Protein AF-0000000069648693 (afdb_homodimer)

Organism: Araneus ventricosus (NCBI:txid182803)

Nearest PDB structures (foldseek):
  1wlm-assembly1_A  TM=6.793E-01  e=7.796E-02  Mus musculus
  8a57-assembly1_T  TM=2.630E-01  e=9.827E+00  Listeria monocytogenes EGD-e

Solvent-accessible surface area (backbone atoms only — not comparable to full-atom values): 16573 Å² total; per-residue (Å²): 138,77,77,72,71,72,79,76,76,79,78,77,73,71,74,72,68,73,66,68,77,70,77,65,78,62,76,62,76,61,79,61,51,64,66,59,46,48,53,49,41,23,43,50,89,32,71,77,34,54,49,27,31,36,66,70,36,46,50,54,48,30,40,68,28,63,50,53,28,70,90,72,69,28,45,72,66,55,52,51,48,28,43,43,71,64,33,62,87,49,77,41,35,44,72,70,46,45,52,48,26,50,42,50,44,20,58,75,65,75,44,57,48,65,59,55,50,50,35,48,47,65,42,53,65,79,76,66,73,42,64,63,50,53,48,41,58,56,53,62,70,97,136,79,77,73,74,71,79,76,75,77,77,72,73,73,74,72,68,74,65,69,77,70,76,66,78,63,77,63,76,62,79,63,52,63,68,59,47,49,54,49,40,24,43,50,88,33,71,78,36,53,48,26,31,36,65,69,36,46,50,55,49,31,40,66,27,64,49,55,28,71,90,71,68,29,46,73,67,55,52,51,49,29,44,42,70,64,34,62,88,49,77,42,35,43,72,70,47,47,52,50,28,50,42,49,44,21,57,74,65,75,45,58,48,64,59,56,50,50,36,49,48,67,42,53,65,78,75,68,67,40,69,63,46,54,49,42,57,58,48,64,73,97

Structure (mmCIF, N/CA/C/O backbone):
data_AF-0000000069648693-model_v1
#
loop_
_entity.id
_entity.type
_entity.pdbx_description
1 polymer 'TPPP family protein CG45057'
#
loop_
_atom_site.group_PDB
_atom_site.id
_atom_site.type_symbol
_atom_site.label_atom_id
_atom_site.label_alt_id
_atom_site.label_comp_id
_atom_site.label_asym_id
_atom_site.label_entity_id
_atom_site.label_seq_id
_atom_site.pdbx_PDB_ins_code
_atom_site.Cartn_x
_atom_site.Cartn_y
_atom_site.Cartn_z
_atom_site.occupancy
_atom_site.B_iso_or_equiv
_atom_site.auth_seq_id
_atom_site.auth_comp_id
_atom_site.auth_asym_id
_atom_site.auth_atom_id
_atom_site.pdbx_PDB_model_num
ATOM 1 N N . MET A 1 1 ? -63.781 -8.727 -37.562 1 27.12 1 MET A N 1
ATOM 2 C CA . MET A 1 1 ? -62.75 -7.691 -37.781 1 27.12 1 MET A CA 1
ATOM 3 C C . MET A 1 1 ? -62.031 -7.387 -36.469 1 27.12 1 MET A C 1
ATOM 5 O O . MET A 1 1 ? -62.562 -6.668 -35.625 1 27.12 1 MET A O 1
ATOM 9 N N . ASP A 1 2 ? -61.469 -8.461 -35.969 1 31.02 2 ASP A N 1
ATOM 10 C CA . ASP A 1 2 ? -60.875 -8.914 -34.719 1 31.02 2 ASP A CA 1
ATOM 11 C C . ASP A 1 2 ? -59.594 -8.109 -34.406 1 31.02 2 ASP A C 1
ATOM 13 O O . ASP A 1 2 ? -58.688 -8.031 -35.219 1 31.02 2 ASP A O 1
ATOM 17 N N . SER A 1 3 ? -59.906 -6.887 -33.844 1 31.67 3 SER A N 1
ATOM 18 C CA . SER A 1 3 ? -58.969 -5.863 -33.344 1 31.67 3 SER A CA 1
ATOM 19 C C . SER A 1 3 ? -57.844 -6.48 -32.531 1 31.67 3 SER A C 1
ATOM 21 O O . SER A 1 3 ? -58.062 -7.105 -31.516 1 31.67 3 SER A O 1
ATOM 23 N N . LYS A 1 4 ? -56.906 -7 -33.312 1 30.89 4 LYS A N 1
ATOM 24 C CA . LYS A 1 4 ? -55.594 -7.547 -32.906 1 30.89 4 LYS A CA 1
ATOM 25 C C . LYS A 1 4 ? -54.938 -6.645 -31.891 1 30.89 4 LYS A C 1
ATOM 27 O O . LYS A 1 4 ? -54.625 -5.48 -32.156 1 30.89 4 LYS A O 1
ATOM 32 N N . ARG A 1 5 ? -55.469 -6.824 -30.625 1 36.5 5 ARG A N 1
ATOM 33 C CA . ARG A 1 5 ? -54.844 -6.117 -29.516 1 36.5 5 ARG A CA 1
ATOM 34 C C . ARG A 1 5 ? -53.312 -6.215 -29.609 1 36.5 5 ARG A C 1
ATOM 36 O O . ARG A 1 5 ? -52.781 -7.301 -29.812 1 36.5 5 ARG A O 1
ATOM 43 N N . PRO A 1 6 ? -52.688 -5.094 -30.047 1 36.41 6 PRO A N 1
ATOM 44 C CA . PRO A 1 6 ? -51.25 -5.043 -30.219 1 36.41 6 PRO A CA 1
ATOM 45 C C . PRO A 1 6 ? -50.469 -5.641 -29.031 1 36.41 6 PRO A C 1
ATOM 47 O O . PRO A 1 6 ? -51 -5.66 -27.906 1 36.41 6 PRO A O 1
ATOM 50 N N . PRO A 1 7 ? -49.75 -6.699 -29.266 1 36.69 7 PRO A N 1
ATOM 51 C CA . PRO A 1 7 ? -48.906 -7.363 -28.266 1 36.69 7 PRO A CA 1
ATOM 52 C C . PRO A 1 7 ? -48.156 -6.375 -27.375 1 36.69 7 PRO A C 1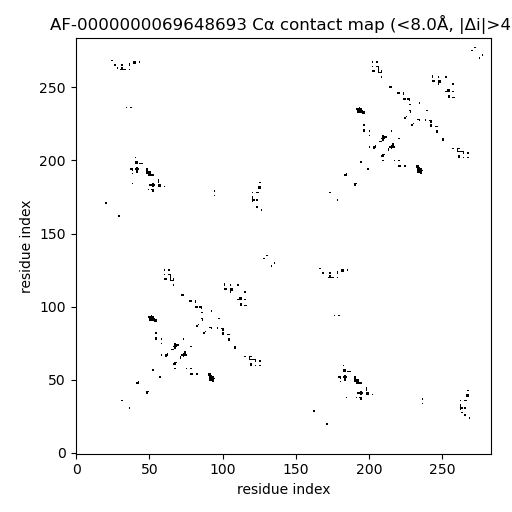
ATOM 54 O O . PRO A 1 7 ? -47.812 -5.273 -27.812 1 36.69 7 PRO A O 1
ATOM 57 N N . GLY A 1 8 ? -48.719 -6.176 -26.156 1 30.03 8 GLY A N 1
ATOM 58 C CA . GLY A 1 8 ? -48.188 -5.383 -25.062 1 30.03 8 GLY A CA 1
ATOM 59 C C . GLY A 1 8 ? -46.656 -5.488 -24.938 1 30.03 8 GLY A C 1
ATOM 60 O O . GLY A 1 8 ? -46.062 -6.449 -25.406 1 30.03 8 GLY A O 1
ATOM 61 N N . ASN A 1 9 ? -45.969 -4.289 -25.078 1 32.53 9 ASN A N 1
ATOM 62 C CA . ASN A 1 9 ? -44.562 -3.92 -24.953 1 32.53 9 ASN A CA 1
ATOM 63 C C . ASN A 1 9 ? -43.906 -4.641 -23.781 1 32.53 9 ASN A C 1
ATOM 65 O O . ASN A 1 9 ? -44.406 -4.609 -22.656 1 32.53 9 ASN A O 1
ATOM 69 N N . PRO A 1 10 ? -43.156 -5.676 -24.078 1 29.2 10 PRO A N 1
ATOM 70 C CA . PRO A 1 10 ? -42.344 -6.371 -23.062 1 29.2 10 PRO A CA 1
ATOM 71 C C . PRO A 1 10 ? -41.656 -5.41 -22.094 1 29.2 10 PRO A C 1
ATOM 73 O O . PRO A 1 10 ? -41.312 -4.289 -22.469 1 29.2 10 PRO A O 1
ATOM 76 N N . ASP A 1 11 ? -42.125 -5.363 -20.875 1 27.52 11 ASP A N 1
ATOM 77 C CA . ASP A 1 11 ? -41.656 -4.695 -19.672 1 27.52 11 ASP A CA 1
ATOM 78 C C . ASP A 1 11 ? -40.125 -4.773 -19.562 1 27.52 11 ASP A C 1
ATOM 80 O O . ASP A 1 11 ? -39.531 -5.848 -19.719 1 27.52 11 ASP A O 1
ATOM 84 N N . LYS A 1 12 ? -39.469 -3.707 -20.016 1 26.36 12 LYS A N 1
ATOM 85 C CA . LYS A 1 12 ? -38.062 -3.309 -19.797 1 26.36 12 LYS A CA 1
ATOM 86 C C . LYS A 1 12 ? -37.594 -3.664 -18.391 1 26.36 12 LYS A C 1
ATOM 88 O O . LYS A 1 12 ? -37.938 -2.973 -17.438 1 26.36 12 LYS A O 1
ATOM 93 N N . GLU A 1 13 ? -37.781 -4.824 -17.969 1 27.62 13 GLU A N 1
ATOM 94 C CA . GLU A 1 13 ? -37.188 -5.145 -16.672 1 27.62 13 GLU A CA 1
ATOM 95 C C . GLU A 1 13 ? -35.75 -4.637 -16.562 1 27.62 13 GLU A C 1
ATOM 97 O O . GLU A 1 13 ? -34.875 -5.055 -17.328 1 27.62 13 GLU A O 1
ATOM 102 N N . ASN A 1 14 ? -35.688 -3.322 -16.453 1 27.95 14 ASN A N 1
ATOM 103 C CA . ASN A 1 14 ? -34.5 -2.537 -16.125 1 27.95 14 ASN A CA 1
ATOM 104 C C . ASN A 1 14 ? -33.625 -3.264 -15.125 1 27.95 14 ASN A C 1
ATOM 106 O O . ASN A 1 14 ? -34 -3.502 -13.984 1 27.95 14 ASN A O 1
ATOM 110 N N . ALA A 1 15 ? -32.938 -4.258 -15.547 1 25.88 15 ALA A N 1
ATOM 111 C CA . ALA A 1 15 ? -31.859 -4.98 -14.867 1 25.88 15 ALA A CA 1
ATOM 112 C C . ALA A 1 15 ? -31.016 -4.039 -14.016 1 25.88 15 ALA A C 1
ATOM 114 O O . ALA A 1 15 ? -30.406 -3.098 -14.531 1 25.88 15 ALA A O 1
ATOM 115 N N . SER A 1 16 ? -31.578 -3.693 -12.859 1 27.06 16 SER A N 1
ATOM 116 C CA . SER A 1 16 ? -30.938 -2.957 -11.773 1 27.06 16 SER A CA 1
ATOM 117 C C . SER A 1 16 ? -29.469 -3.35 -11.625 1 27.06 16 SER A C 1
ATOM 119 O O . SER A 1 16 ? -29.156 -4.5 -11.32 1 27.06 16 SER A O 1
ATOM 121 N N . VAL A 1 17 ? -28.719 -2.939 -12.539 1 27.64 17 VAL A N 1
ATOM 122 C CA . VAL A 1 17 ? -27.266 -2.984 -12.43 1 27.64 17 VAL A CA 1
ATOM 123 C C . VAL A 1 17 ? -26.844 -2.818 -10.977 1 27.64 17 VAL A C 1
ATOM 125 O O . VAL A 1 17 ? -27.281 -1.878 -10.305 1 27.64 17 VAL A O 1
ATOM 128 N N . GLN A 1 18 ? -26.672 -3.873 -10.367 1 25.67 18 GLN A N 1
ATOM 129 C CA . GLN A 1 18 ? -26.203 -3.971 -8.992 1 25.67 18 GLN A CA 1
ATOM 130 C C . GLN A 1 18 ? -25.203 -2.867 -8.672 1 25.67 18 GLN A C 1
ATOM 132 O O . GLN A 1 18 ? -24.219 -2.688 -9.398 1 25.67 18 GLN A O 1
ATOM 137 N N . LYS A 1 19 ? -25.734 -1.685 -8.25 1 28.38 19 LYS A N 1
ATOM 138 C CA . LYS A 1 19 ? -24.906 -0.618 -7.688 1 28.38 19 LYS A CA 1
ATOM 139 C C . LYS A 1 19 ? -23.688 -1.188 -6.953 1 28.38 19 LYS A C 1
ATOM 141 O O . LYS A 1 19 ? -23.828 -2.123 -6.16 1 28.38 19 LYS A O 1
ATOM 146 N N . PRO A 1 20 ? -22.641 -1.154 -7.602 1 26.72 20 PRO A N 1
ATOM 147 C CA . PRO A 1 20 ? -21.484 -1.618 -6.816 1 26.72 20 PRO A CA 1
ATOM 148 C C . PRO A 1 20 ? -21.641 -1.345 -5.324 1 26.72 20 PRO A C 1
ATOM 150 O O . PRO A 1 20 ? -22.359 -0.423 -4.934 1 26.72 20 PRO A O 1
ATOM 153 N N . PRO A 1 21 ? -21.625 -2.295 -4.434 1 27.56 21 PRO A N 1
ATOM 154 C CA . PRO A 1 21 ? -21.797 -1.982 -3.014 1 27.56 21 PRO A CA 1
ATOM 155 C C . PRO A 1 21 ? -21.203 -0.63 -2.629 1 27.56 21 PRO A C 1
ATOM 157 O O . PRO A 1 21 ? -20.141 -0.251 -3.139 1 27.56 21 PRO A O 1
ATOM 160 N N . ALA A 1 22 ? -21.922 0.366 -2.402 1 28.12 22 ALA A N 1
ATOM 161 C CA . ALA A 1 22 ? -21.562 1.637 -1.78 1 28.12 22 ALA A CA 1
ATOM 162 C C . ALA A 1 22 ? -20.438 1.449 -0.771 1 28.12 22 ALA A C 1
ATOM 164 O O . ALA A 1 22 ? -20.5 0.56 0.082 1 28.12 22 ALA A O 1
ATOM 165 N N . LEU A 1 23 ? -19.172 1.298 -1.19 1 32.22 23 LEU A N 1
ATOM 166 C CA . LEU A 1 23 ? -18.141 1.488 -0.169 1 32.22 23 LEU A CA 1
ATOM 167 C C . LEU A 1 23 ? -18.656 2.367 0.964 1 32.22 23 LEU A C 1
ATOM 169 O O . LEU A 1 23 ? -18.953 3.549 0.757 1 32.22 23 LEU A O 1
ATOM 173 N N . GLU A 1 24 ? -19.688 1.988 1.589 1 31.36 24 GLU A N 1
ATOM 174 C CA . GLU A 1 24 ? -20.266 2.701 2.721 1 31.36 24 GLU A CA 1
ATOM 175 C C . GLU A 1 24 ? -19.219 3.523 3.459 1 31.36 24 GLU A C 1
ATOM 177 O O . GLU A 1 24 ? -18.141 3.021 3.771 1 31.36 24 GLU A O 1
ATOM 182 N N . ASP A 1 25 ? -18.906 4.73 3.072 1 33.47 25 ASP A N 1
ATOM 183 C CA . ASP A 1 25 ? -18.344 5.734 3.971 1 33.47 25 ASP A CA 1
ATOM 184 C C . ASP A 1 25 ? -18.703 5.434 5.426 1 33.47 25 ASP A C 1
ATOM 186 O O . ASP A 1 25 ? -19.531 6.121 6.02 1 33.47 25 ASP A O 1
ATOM 190 N N . THR A 1 26 ? -19.078 4.176 5.672 1 31.45 26 THR A N 1
ATOM 191 C CA . THR A 1 26 ? -19.344 4.043 7.098 1 31.45 26 THR A CA 1
ATOM 192 C C . THR A 1 26 ? -18.312 4.82 7.914 1 31.45 26 THR A C 1
ATOM 194 O O . THR A 1 26 ? -17.109 4.652 7.727 1 31.45 26 THR A O 1
ATOM 197 N N . GLY A 1 27 ? -18.359 6.059 8.156 1 34.56 27 GLY A N 1
ATOM 198 C CA . GLY A 1 27 ? -17.844 6.684 9.359 1 34.56 27 GLY A CA 1
ATOM 199 C C . GLY A 1 27 ? -17.484 5.684 10.445 1 34.56 27 GLY A C 1
ATOM 200 O O . GLY A 1 27 ? -17.766 5.922 11.625 1 34.56 27 GLY A O 1
ATOM 201 N N . SER A 1 28 ? -17.688 4.465 10.203 1 35.69 28 SER A N 1
ATOM 202 C CA . SER A 1 28 ? -17.406 3.59 11.336 1 35.69 28 SER A CA 1
ATOM 203 C C . SER A 1 28 ? -16.125 3.99 12.039 1 35.69 28 SER A C 1
ATOM 205 O O . SER A 1 28 ? -15.109 4.258 11.391 1 35.69 28 SER A O 1
ATOM 207 N N . LYS A 1 29 ? -16.203 4.551 13.117 1 41.19 29 LYS A N 1
ATOM 208 C CA . LYS A 1 29 ? -15.297 4.863 14.219 1 41.19 29 LYS A CA 1
ATOM 209 C C . LYS A 1 29 ? -14.164 3.844 14.297 1 41.19 29 LYS A C 1
ATOM 211 O O . LYS A 1 29 ? -13.594 3.627 15.367 1 41.19 29 LYS A O 1
ATOM 216 N N . GLU A 1 30 ? -14.172 2.873 13.43 1 41.09 30 GLU A N 1
ATOM 217 C CA . GLU A 1 30 ? -13.055 1.984 13.734 1 41.09 30 GLU A CA 1
ATOM 218 C C . GLU A 1 30 ? -11.727 2.734 13.703 1 41.09 30 GLU A C 1
ATOM 220 O O . GLU A 1 30 ? -11.477 3.525 12.789 1 41.09 30 GLU A O 1
ATOM 225 N N . PRO A 1 31 ? -11.172 2.738 14.742 1 48.53 31 PRO A N 1
ATOM 226 C CA . PRO A 1 31 ? -9.867 3.402 14.867 1 48.53 31 PRO A CA 1
ATOM 227 C C . PRO A 1 31 ? -8.945 3.109 13.688 1 48.53 31 PRO A C 1
ATOM 229 O O . PRO A 1 31 ? -8.656 1.944 13.398 1 48.53 31 PRO A O 1
ATOM 232 N N . GLN A 1 32 ? -9.18 3.674 12.555 1 62.84 32 GLN A N 1
ATOM 233 C CA . GLN A 1 32 ? -8.297 3.432 11.422 1 62.84 32 GLN A CA 1
ATOM 234 C C . GLN A 1 32 ? -6.84 3.691 11.789 1 62.84 32 GLN A C 1
ATOM 236 O O . GLN A 1 32 ? -6.531 4.672 12.477 1 62.84 32 GLN A O 1
ATOM 241 N N . ASP A 1 33 ? -5.992 2.607 11.742 1 77.25 33 ASP A N 1
ATOM 242 C CA . ASP A 1 33 ? -4.555 2.609 12.008 1 77.25 33 ASP A CA 1
ATOM 243 C C . ASP A 1 33 ? -3.82 3.539 11.039 1 77.25 33 ASP A C 1
ATOM 245 O O . ASP A 1 33 ? -4.137 3.586 9.852 1 77.25 33 ASP A O 1
ATOM 249 N N . LEU A 1 34 ? -3.201 4.418 11.594 1 84.19 34 LEU A N 1
ATOM 250 C CA . LEU A 1 34 ? -2.432 5.395 10.828 1 84.19 34 LEU A CA 1
ATOM 251 C C . LEU A 1 34 ? -1.673 4.715 9.688 1 84.19 34 LEU A C 1
ATOM 253 O O . LEU A 1 34 ? -1.628 5.234 8.57 1 84.19 34 LEU A O 1
ATOM 257 N N . GLU A 1 35 ? -1.179 3.623 10.031 1 81.62 35 GLU A N 1
ATOM 258 C CA . GLU A 1 35 ? -0.404 2.891 9.039 1 81.62 35 GLU A CA 1
ATOM 259 C C . GLU A 1 35 ? -1.272 2.49 7.848 1 81.62 35 GLU A C 1
ATOM 261 O O . GLU A 1 35 ? -0.848 2.604 6.695 1 81.62 35 GLU A O 1
ATOM 266 N N . THR A 1 36 ? -2.398 2.053 8.141 1 76.94 36 THR A N 1
ATOM 267 C CA . THR A 1 36 ? -3.314 1.635 7.082 1 76.94 36 THR A CA 1
ATOM 268 C C . THR A 1 36 ? -3.725 2.824 6.219 1 76.94 36 THR A C 1
ATOM 270 O O . THR A 1 36 ? -3.709 2.742 4.992 1 76.94 36 THR A O 1
ATOM 273 N N . LEU A 1 37 ? -4.09 3.895 6.82 1 82.81 37 LEU A N 1
ATOM 274 C CA . LEU A 1 37 ? -4.48 5.09 6.082 1 82.81 37 LEU A CA 1
ATOM 275 C C . LEU A 1 37 ? -3.305 5.645 5.285 1 82.81 37 LEU A C 1
ATOM 277 O O . LEU A 1 37 ? -3.465 6.043 4.129 1 82.81 37 LEU A O 1
ATOM 281 N N . PHE A 1 38 ? -2.172 5.648 5.898 1 86.69 38 PHE A N 1
ATOM 282 C CA . PHE A 1 38 ? -0.958 6.094 5.227 1 86.69 38 PHE A CA 1
ATOM 283 C C . PHE A 1 38 ? -0.725 5.301 3.945 1 86.69 38 PHE A C 1
ATOM 285 O O . PHE A 1 38 ? -0.482 5.883 2.885 1 86.69 38 PHE A O 1
ATOM 292 N N . ASN A 1 39 ? -0.84 4.109 4.035 1 78.44 39 ASN A N 1
ATOM 293 C CA . ASN A 1 39 ? -0.616 3.248 2.879 1 78.44 39 ASN A CA 1
ATOM 294 C C . ASN A 1 39 ? -1.664 3.482 1.794 1 78.44 39 ASN A C 1
ATOM 296 O O . ASN A 1 39 ? -1.346 3.467 0.603 1 78.44 39 ASN A O 1
ATOM 300 N N . LEU A 1 40 ? -2.801 3.688 2.248 1 77.19 40 LEU A N 1
ATOM 301 C CA . LEU A 1 40 ? -3.883 3.92 1.297 1 77.19 40 LEU A CA 1
ATOM 302 C C . LEU A 1 40 ? -3.664 5.223 0.535 1 77.19 40 LEU A C 1
ATOM 304 O O . LEU A 1 40 ? -3.762 5.254 -0.694 1 77.19 40 LEU A O 1
ATOM 308 N N . TYR A 1 41 ? -3.367 6.25 1.223 1 85.25 41 TYR A N 1
ATOM 309 C CA . TYR A 1 41 ? -3.164 7.543 0.581 1 85.25 41 TYR A CA 1
ATOM 310 C C . TYR A 1 41 ? -1.88 7.547 -0.24 1 85.25 41 TYR A C 1
ATOM 312 O O . TYR A 1 41 ? -1.801 8.211 -1.276 1 85.25 41 TYR A O 1
ATOM 320 N N . ALA A 1 42 ? -0.895 6.836 0.255 1 83.56 42 ALA A N 1
ATOM 321 C CA . ALA A 1 42 ? 0.382 6.762 -0.45 1 83.56 42 ALA A CA 1
ATOM 322 C C . ALA A 1 42 ? 0.211 6.129 -1.828 1 83.56 42 ALA A C 1
ATOM 324 O O . ALA A 1 42 ? 0.902 6.504 -2.779 1 83.56 42 ALA A O 1
ATOM 325 N N . ASN A 1 43 ? -0.705 5.32 -1.9 1 72.88 43 ASN A N 1
ATOM 326 C CA . ASN A 1 43 ? -0.875 4.555 -3.131 1 72.88 43 ASN A CA 1
ATOM 327 C C . ASN A 1 43 ? -2.051 5.074 -3.955 1 72.88 43 ASN A C 1
ATOM 329 O O . ASN A 1 43 ? -2.23 4.676 -5.109 1 72.88 43 ASN A O 1
ATOM 333 N N . PHE A 1 44 ? -2.727 5.891 -3.242 1 66.06 44 PHE A N 1
ATOM 334 C CA . PHE A 1 44 ? -3.875 6.473 -3.924 1 66.06 44 PHE A CA 1
ATOM 335 C C . PHE A 1 44 ? -3.426 7.383 -5.059 1 66.06 44 PHE A C 1
ATOM 337 O O . PHE A 1 44 ? -2.73 8.375 -4.828 1 66.06 44 PHE A O 1
ATOM 344 N N . GLY A 1 45 ? -3.684 6.965 -6.297 1 56.72 45 GLY A N 1
ATOM 345 C CA . GLY A 1 45 ? -3.412 7.781 -7.469 1 56.72 45 GLY A CA 1
ATOM 346 C C . GLY A 1 45 ? -1.981 7.668 -7.957 1 56.72 45 GLY A C 1
ATOM 347 O O . GLY A 1 45 ? -1.611 8.281 -8.961 1 56.72 45 GLY A O 1
ATOM 348 N N . ASP A 1 46 ? -1.078 7.305 -7.02 1 53.41 46 ASP A N 1
ATOM 349 C CA . ASP A 1 46 ? 0.324 7.266 -7.422 1 53.41 46 ASP A CA 1
ATOM 350 C C . ASP A 1 46 ? 0.725 5.867 -7.879 1 53.41 46 ASP A C 1
ATOM 352 O O . ASP A 1 46 ? 0.85 4.953 -7.062 1 53.41 46 ASP A O 1
ATOM 356 N N . ARG A 1 47 ? 0.421 5.566 -9.016 1 52.06 47 ARG A N 1
ATOM 357 C CA . ARG A 1 47 ? 0.836 4.305 -9.625 1 52.06 47 ARG A CA 1
ATOM 358 C C . ARG A 1 47 ? 2.318 4.043 -9.383 1 52.06 47 ARG A C 1
ATOM 360 O O . ARG A 1 47 ? 2.744 2.891 -9.281 1 52.06 47 ARG A O 1
ATOM 367 N N . ASP A 1 48 ? 2.982 5.066 -9.359 1 53.03 48 ASP A N 1
ATOM 368 C CA . ASP A 1 48 ? 4.434 4.902 -9.359 1 53.03 48 ASP A CA 1
ATOM 369 C C . ASP A 1 48 ? 4.922 4.359 -8.016 1 53.03 48 ASP A C 1
ATOM 371 O O . ASP A 1 48 ? 5.953 3.689 -7.949 1 53.03 48 ASP A O 1
ATOM 375 N N . GLY A 1 49 ? 4.227 4.703 -6.957 1 51.56 49 GLY A N 1
ATOM 376 C CA . GLY A 1 49 ? 4.711 4.316 -5.641 1 51.56 49 GLY A CA 1
ATOM 377 C C . GLY A 1 49 ? 4.457 2.854 -5.316 1 51.56 49 GLY A C 1
ATOM 378 O O . GLY A 1 49 ? 4.926 2.348 -4.297 1 51.56 49 GLY A O 1
ATOM 379 N N . VAL A 1 50 ?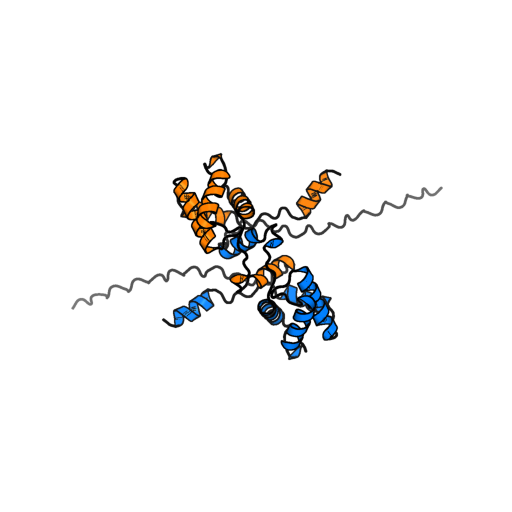 3.506 2.307 -6.059 1 52.09 50 VAL A N 1
ATOM 380 C CA . VAL A 1 50 ? 3.281 0.9 -5.742 1 52.09 50 VAL A CA 1
ATOM 381 C C . VAL A 1 50 ? 4.5 0.077 -6.152 1 52.09 50 VAL A C 1
ATOM 383 O O . VAL A 1 50 ? 4.797 -0.061 -7.34 1 52.09 50 VAL A O 1
ATOM 386 N N . ASN A 1 51 ? 5.359 0.211 -5.242 1 65.25 51 ASN A N 1
ATOM 387 C CA . ASN A 1 51 ? 6.621 -0.476 -5.504 1 65.25 51 ASN A CA 1
ATOM 388 C C . ASN A 1 51 ? 6.41 -1.969 -5.738 1 65.25 51 ASN A C 1
ATOM 390 O O . ASN A 1 51 ? 7.367 -2.742 -5.75 1 65.25 51 ASN A O 1
ATOM 394 N N . GLY A 1 52 ? 5.305 -2.4 -6.082 1 81.94 52 GLY A N 1
ATOM 395 C CA . GLY A 1 52 ? 5.148 -3.793 -6.473 1 81.94 52 GLY A CA 1
ATOM 396 C C . GLY A 1 52 ? 5.176 -4.75 -5.297 1 81.94 52 GLY A C 1
ATOM 397 O O . GLY A 1 52 ? 5.242 -4.32 -4.141 1 81.94 52 GLY A O 1
ATOM 398 N N . ILE A 1 53 ? 4.992 -5.973 -5.5 1 86.31 53 ILE A N 1
ATOM 399 C CA . ILE A 1 53 ? 4.949 -7.016 -4.484 1 86.31 53 ILE A CA 1
ATOM 400 C C . ILE A 1 53 ? 6.133 -7.965 -4.668 1 86.31 53 ILE A C 1
ATOM 402 O O . ILE A 1 53 ? 6.535 -8.25 -5.797 1 86.31 53 ILE A O 1
ATOM 406 N N . THR A 1 54 ? 6.672 -8.359 -3.602 1 91.19 54 THR A N 1
ATOM 407 C CA . THR A 1 54 ? 7.785 -9.305 -3.629 1 91.19 54 THR A CA 1
ATOM 408 C C . THR A 1 54 ? 7.273 -10.742 -3.664 1 91.19 54 THR A C 1
ATOM 410 O O . THR A 1 54 ? 6.129 -11.008 -3.291 1 91.19 54 THR A O 1
ATOM 413 N N . LEU A 1 55 ? 8.109 -11.625 -4.059 1 94.94 55 LEU A N 1
ATOM 414 C CA . LEU A 1 55 ? 7.785 -13.047 -4.062 1 94.94 55 LEU A CA 1
ATOM 415 C C . LEU A 1 55 ? 7.461 -13.531 -2.654 1 94.94 55 LEU A C 1
ATOM 417 O O . LEU A 1 55 ? 6.559 -14.352 -2.467 1 94.94 55 LEU A O 1
ATOM 421 N N . LYS A 1 56 ? 8.219 -13.016 -1.719 1 90.69 56 LYS A N 1
ATOM 422 C CA . LYS A 1 56 ? 7.98 -13.383 -0.325 1 90.69 56 LYS A CA 1
ATOM 423 C C . LYS A 1 56 ? 6.547 -13.078 0.089 1 90.69 56 LYS A C 1
ATOM 425 O O . LYS A 1 56 ? 5.875 -13.914 0.688 1 90.69 56 LYS A O 1
ATOM 430 N N . SER A 1 57 ? 6.078 -11.938 -0.215 1 89.94 57 SER A N 1
ATOM 431 C CA . SER A 1 57 ? 4.723 -11.508 0.118 1 89.94 57 SER A CA 1
ATOM 432 C C . SER A 1 57 ? 3.684 -12.312 -0.653 1 89.94 57 SER A C 1
ATOM 434 O O . SER A 1 57 ? 2.629 -12.656 -0.114 1 89.94 57 SER A O 1
ATOM 436 N N . ILE A 1 58 ? 4.039 -12.648 -1.874 1 94.81 58 ILE A N 1
ATOM 437 C CA . ILE A 1 58 ? 3.146 -13.453 -2.699 1 94.81 58 ILE A CA 1
ATOM 438 C C . ILE A 1 58 ? 2.982 -14.836 -2.074 1 94.81 58 ILE A C 1
ATOM 440 O O . ILE A 1 58 ? 1.864 -15.344 -1.961 1 94.81 58 ILE A O 1
ATOM 444 N N . ASN A 1 59 ? 4.031 -15.328 -1.696 1 95.12 59 ASN A N 1
ATOM 445 C CA . ASN A 1 59 ? 3.973 -16.656 -1.106 1 95.12 59 ASN A CA 1
ATOM 446 C C . ASN A 1 59 ? 3.125 -16.672 0.163 1 95.12 59 ASN A C 1
ATOM 448 O O . ASN A 1 59 ? 2.402 -17.641 0.421 1 95.12 59 ASN A O 1
ATOM 452 N N . LYS A 1 60 ? 3.209 -15.672 1.015 1 92.88 60 LYS A N 1
ATOM 453 C CA . LYS A 1 60 ? 2.346 -15.547 2.186 1 92.88 60 LYS A CA 1
ATOM 454 C C . LYS A 1 60 ? 0.873 -15.555 1.788 1 92.88 60 LYS A C 1
ATOM 456 O O . LYS A 1 60 ? 0.059 -16.234 2.42 1 92.88 60 LYS A O 1
ATOM 461 N N . TRP A 1 61 ? 0.647 -14.844 0.801 1 92.44 61 TRP A N 1
ATOM 462 C CA . TRP A 1 61 ? -0.712 -14.742 0.279 1 92.44 61 TRP A CA 1
ATOM 463 C C . TRP A 1 61 ? -1.201 -16.094 -0.233 1 92.44 61 TRP A C 1
ATOM 465 O O . TRP A 1 61 ? -2.305 -16.531 0.105 1 92.44 61 TRP A O 1
ATOM 475 N N . LEU A 1 62 ? -0.414 -16.703 -1.042 1 96.31 62 LEU A N 1
ATOM 476 C CA . LEU A 1 62 ? -0.791 -17.984 -1.648 1 96.31 62 LEU A CA 1
ATOM 477 C C . LEU A 1 62 ? -0.957 -19.062 -0.585 1 96.31 62 LEU A C 1
ATOM 479 O O . LEU A 1 62 ? -1.807 -19.938 -0.719 1 96.31 62 LEU A O 1
ATOM 483 N N . ARG A 1 63 ? -0.186 -18.938 0.427 1 95.12 63 ARG A N 1
ATOM 484 C CA . ARG A 1 63 ? -0.353 -19.875 1.535 1 95.12 63 ARG A CA 1
ATOM 485 C C . ARG A 1 63 ? -1.708 -19.688 2.209 1 95.12 63 ARG A C 1
ATOM 487 O O . ARG A 1 63 ? -2.41 -20.656 2.484 1 95.12 63 ARG A O 1
ATOM 494 N N . GLN A 1 64 ? -1.984 -18.453 2.49 1 91.81 64 GLN A N 1
ATOM 495 C CA . GLN A 1 64 ? -3.271 -18.141 3.104 1 91.81 64 GLN A CA 1
ATOM 496 C C . GLN A 1 64 ? -4.426 -18.578 2.205 1 91.81 64 GLN A C 1
ATOM 498 O O . GLN A 1 64 ? -5.492 -18.969 2.695 1 91.81 64 GLN A O 1
ATOM 503 N N . ALA A 1 65 ? -4.227 -18.609 0.948 1 95.19 65 ALA A N 1
ATOM 504 C CA . ALA A 1 65 ? -5.254 -18.953 -0.03 1 95.19 65 ALA A CA 1
ATOM 505 C C . ALA A 1 65 ? -5.297 -20.469 -0.265 1 95.19 65 ALA A C 1
ATOM 507 O O . ALA A 1 65 ? -6.07 -20.953 -1.092 1 95.19 65 ALA A O 1
ATOM 508 N N . ASN A 1 66 ? -4.418 -21.156 0.329 1 95.25 66 ASN A N 1
ATOM 509 C CA . ASN A 1 66 ? -4.289 -22.594 0.151 1 95.25 66 ASN A CA 1
ATOM 510 C C . ASN A 1 66 ? -3.914 -22.953 -1.286 1 95.25 66 ASN A C 1
ATOM 512 O O . ASN A 1 66 ? -4.406 -23.938 -1.832 1 95.25 66 ASN A O 1
ATOM 516 N N . VAL A 1 67 ? -3.217 -22.125 -1.846 1 96.56 67 VAL A N 1
ATOM 517 C CA . VAL A 1 67 ? -2.729 -22.359 -3.201 1 96.56 67 VAL A CA 1
ATOM 518 C C . VAL A 1 67 ? -1.305 -22.906 -3.152 1 96.56 67 VAL A C 1
ATOM 520 O O . VAL A 1 67 ? -0.963 -23.828 -3.893 1 96.56 67 VAL A O 1
ATOM 523 N N . LEU A 1 68 ? -0.465 -22.312 -2.346 1 96.69 68 LEU A N 1
ATOM 524 C CA . LEU A 1 68 ? 0.897 -22.781 -2.115 1 96.69 68 LEU A CA 1
ATOM 525 C C . LEU A 1 68 ? 0.919 -23.891 -1.078 1 96.69 68 LEU A C 1
ATOM 527 O O . LEU A 1 68 ? 1.189 -23.641 0.1 1 96.69 68 LEU A O 1
ATOM 531 N N . ASP A 1 69 ? 0.489 -24.969 -1.462 1 92.12 69 ASP A N 1
ATOM 532 C CA . ASP A 1 69 ? 0.405 -26.188 -0.651 1 92.12 69 ASP A CA 1
ATOM 533 C C . ASP A 1 69 ? 0.899 -27.406 -1.43 1 92.12 69 ASP A C 1
ATOM 535 O O . ASP A 1 69 ? 0.419 -27.672 -2.531 1 92.12 69 ASP A O 1
ATOM 539 N N . PRO A 1 70 ? 1.814 -28.109 -0.898 1 86.44 70 PRO A N 1
ATOM 540 C CA . PRO A 1 70 ? 2.309 -29.312 -1.588 1 86.44 70 PRO A CA 1
ATOM 541 C C . PRO A 1 70 ? 1.201 -30.312 -1.89 1 86.44 70 PRO A C 1
ATOM 543 O O . PRO A 1 70 ? 1.266 -31.031 -2.895 1 86.44 70 PRO A O 1
ATOM 546 N N . LYS A 1 71 ? 0.228 -30.266 -1.091 1 90.38 71 LYS A N 1
ATOM 547 C CA . LYS A 1 71 ? -0.888 -31.188 -1.318 1 90.38 71 LYS A CA 1
ATOM 548 C C . LYS A 1 71 ? -1.681 -30.781 -2.559 1 90.38 71 LYS A C 1
ATOM 550 O O . LYS A 1 71 ? -2.273 -31.641 -3.225 1 90.38 71 LYS A O 1
ATOM 555 N N . GLU A 1 72 ? -1.636 -29.547 -2.869 1 88.56 72 GLU A N 1
ATOM 556 C CA . GLU A 1 72 ? -2.348 -29.016 -4.031 1 88.56 72 GLU A CA 1
ATOM 557 C C . GLU A 1 72 ? -1.465 -29.047 -5.277 1 88.56 72 GLU A C 1
ATOM 559 O O . GLU A 1 72 ? -1.918 -28.703 -6.371 1 88.56 72 GLU A O 1
ATOM 564 N N . GLY A 1 73 ? -0.25 -29.406 -5.117 1 91.75 73 GLY A N 1
ATOM 565 C CA . GLY A 1 73 ? 0.637 -29.594 -6.254 1 91.75 73 GLY A CA 1
ATOM 566 C C . GLY A 1 73 ? 1.46 -28.359 -6.566 1 91.75 73 GLY A C 1
ATOM 567 O O . GLY A 1 73 ? 2.09 -28.266 -7.625 1 91.75 73 GLY A O 1
ATOM 568 N N . ILE A 1 74 ? 1.359 -27.312 -5.785 1 95.69 74 ILE A N 1
ATOM 569 C CA . ILE A 1 74 ? 2.162 -26.109 -5.988 1 95.69 74 ILE A CA 1
ATOM 570 C C . ILE A 1 74 ? 3.15 -25.953 -4.832 1 95.69 74 ILE A C 1
ATOM 572 O O . ILE A 1 74 ? 2.75 -25.891 -3.67 1 95.69 74 ILE A O 1
ATOM 576 N N . ALA A 1 75 ? 4.43 -25.922 -5.23 1 95.62 75 ALA A N 1
ATOM 577 C CA . ALA A 1 75 ? 5.488 -25.734 -4.242 1 95.62 75 ALA A CA 1
ATOM 578 C C . ALA A 1 75 ? 6.168 -24.391 -4.402 1 95.62 75 ALA A C 1
ATOM 580 O O . ALA A 1 75 ? 5.914 -23.672 -5.371 1 95.62 75 ALA A O 1
ATOM 581 N N . MET A 1 76 ? 7.066 -24.078 -3.455 1 95.56 76 MET A N 1
ATOM 582 C CA . MET A 1 76 ? 7.77 -22.797 -3.469 1 95.56 76 MET A CA 1
ATOM 583 C C . MET A 1 76 ? 8.641 -22.672 -4.715 1 95.56 76 MET A C 1
ATOM 585 O O . MET A 1 76 ? 8.844 -21.578 -5.223 1 95.56 76 MET A O 1
ATOM 589 N N . GLU A 1 77 ? 9.133 -23.797 -5.215 1 95.25 77 G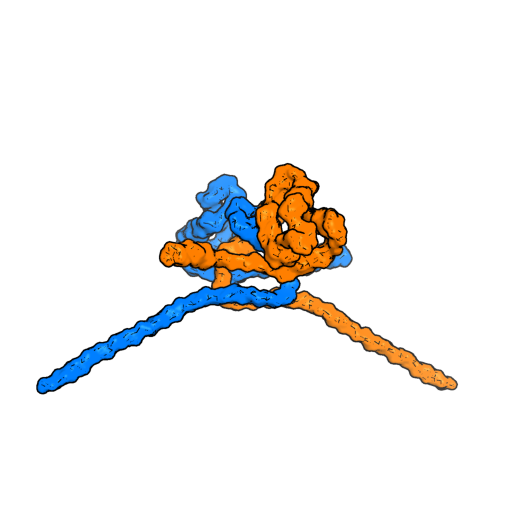LU A N 1
ATOM 590 C CA . GLU A 1 77 ? 9.953 -23.766 -6.422 1 95.25 77 GLU A CA 1
ATOM 591 C C . GLU A 1 77 ? 9.133 -23.359 -7.637 1 95.25 77 GLU A C 1
ATOM 593 O O . GLU A 1 77 ? 9.648 -22.703 -8.547 1 95.25 77 GLU A O 1
ATOM 598 N N . ASP A 1 78 ? 7.895 -23.859 -7.629 1 96 78 ASP A N 1
ATOM 599 C CA . ASP A 1 78 ? 7 -23.5 -8.727 1 96 78 ASP A CA 1
ATOM 600 C C . ASP A 1 78 ? 6.73 -21.984 -8.75 1 96 78 ASP A C 1
ATOM 602 O O . ASP A 1 78 ? 6.742 -21.375 -9.812 1 96 78 ASP A O 1
ATOM 606 N N . THR A 1 79 ? 6.555 -21.391 -7.547 1 97.44 79 THR A N 1
ATOM 607 C CA . THR A 1 79 ? 6.285 -19.953 -7.477 1 97.44 79 THR A CA 1
ATOM 608 C C . THR A 1 79 ? 7.527 -19.156 -7.859 1 97.44 79 THR A C 1
ATOM 610 O O . THR A 1 79 ? 7.422 -18.125 -8.531 1 97.44 79 THR A O 1
ATOM 613 N N . ALA A 1 80 ? 8.703 -19.656 -7.477 1 96.94 80 ALA A N 1
ATOM 614 C CA . ALA A 1 80 ? 9.953 -18.984 -7.816 1 96.94 80 ALA A CA 1
ATOM 615 C C . ALA A 1 80 ? 10.156 -18.938 -9.328 1 96.94 80 ALA A C 1
ATOM 617 O O . ALA A 1 80 ? 10.562 -17.906 -9.875 1 96.94 80 ALA A O 1
ATOM 618 N N . SER A 1 81 ? 9.828 -19.953 -9.844 1 97 81 SER A N 1
ATOM 619 C CA . SER A 1 81 ? 9.969 -20.047 -11.297 1 97 81 SER A CA 1
ATOM 620 C C . SER A 1 81 ? 9 -19.109 -12 1 97 81 SER A C 1
ATOM 622 O O . SER A 1 81 ? 9.391 -18.375 -12.914 1 97 81 SER A O 1
ATOM 624 N N . ALA A 1 82 ? 7.789 -19.219 -11.688 1 97.5 82 ALA A N 1
ATOM 625 C CA . ALA A 1 82 ? 6.773 -18.359 -12.305 1 97.5 82 ALA A CA 1
ATOM 626 C C . ALA A 1 82 ? 7.09 -16.891 -12.086 1 97.5 82 ALA A C 1
ATOM 628 O O . ALA A 1 82 ? 6.902 -16.062 -12.984 1 97.5 82 ALA A O 1
ATOM 629 N N . PHE A 1 83 ? 7.648 -16.562 -10.906 1 97.62 83 PHE A N 1
ATOM 630 C CA . PHE A 1 83 ? 8.016 -15.18 -10.586 1 97.62 83 PHE A CA 1
ATOM 631 C C . PHE A 1 83 ? 9.172 -14.719 -11.453 1 97.62 83 PHE A C 1
ATOM 633 O O . PHE A 1 83 ? 9.156 -13.602 -11.977 1 97.62 83 PHE A O 1
ATOM 640 N N . ALA A 1 84 ? 10.148 -15.555 -11.625 1 96.81 84 ALA A N 1
ATOM 641 C CA . ALA A 1 84 ? 11.312 -15.211 -12.438 1 96.81 84 ALA A CA 1
ATOM 642 C C . ALA A 1 84 ? 10.906 -14.953 -13.883 1 96.81 84 ALA A C 1
ATOM 644 O O . ALA A 1 84 ? 11.492 -14.102 -14.555 1 96.81 84 ALA A O 1
ATOM 645 N N . GLU A 1 85 ? 9.945 -15.641 -14.32 1 96.5 85 GLU A N 1
ATOM 646 C CA . GLU A 1 85 ? 9.469 -15.5 -15.695 1 96.5 85 GLU A CA 1
ATOM 647 C C . GLU A 1 85 ? 8.875 -14.117 -15.938 1 96.5 85 GLU A C 1
ATOM 649 O O . GLU A 1 85 ? 9.047 -13.547 -17.016 1 96.5 85 GLU A O 1
ATOM 654 N N . VAL A 1 86 ? 8.211 -13.633 -14.969 1 95.94 86 VAL A N 1
ATOM 655 C CA . VAL A 1 86 ? 7.477 -12.383 -15.156 1 95.94 86 VAL A CA 1
ATOM 656 C C . VAL A 1 86 ? 8.336 -11.203 -14.688 1 95.94 86 VAL A C 1
ATOM 658 O O . VAL A 1 86 ? 8.281 -10.125 -15.273 1 95.94 86 VAL A O 1
ATOM 661 N N . ALA A 1 87 ? 9.07 -11.5 -13.609 1 94.69 87 ALA A N 1
ATOM 662 C CA . ALA A 1 87 ? 9.852 -10.422 -13 1 94.69 87 ALA A CA 1
ATOM 663 C C . ALA A 1 87 ? 11.141 -10.172 -13.781 1 94.69 87 ALA A C 1
ATOM 665 O O . ALA A 1 87 ? 11.656 -9.055 -13.789 1 94.69 87 ALA A O 1
ATOM 666 N N . LYS A 1 88 ? 11.609 -11.234 -14.422 1 93.75 88 LYS A N 1
ATOM 667 C CA . LYS A 1 88 ? 12.906 -11.148 -15.094 1 93.75 88 LYS A CA 1
ATOM 668 C C . LYS A 1 88 ? 14.008 -10.766 -14.109 1 93.75 88 LYS A C 1
ATOM 670 O O . LYS A 1 88 ? 14.406 -11.578 -13.266 1 93.75 88 LYS A O 1
ATOM 675 N N . ASP A 1 89 ? 14.375 -9.461 -14 1 92.62 89 ASP A N 1
ATOM 676 C CA . ASP A 1 89 ? 15.43 -9.07 -13.07 1 92.62 89 ASP A CA 1
ATOM 677 C C . ASP A 1 89 ? 14.891 -8.141 -11.984 1 92.62 89 ASP A C 1
ATOM 679 O O . ASP A 1 89 ? 15.648 -7.637 -11.156 1 92.62 89 ASP A O 1
ATOM 683 N N . LYS A 1 90 ? 13.617 -8.07 -11.922 1 90 90 LYS A N 1
ATOM 684 C CA . LYS A 1 90 ? 13.031 -7.203 -10.914 1 90 90 LYS A CA 1
ATOM 685 C C . LYS A 1 90 ? 12.82 -7.949 -9.594 1 90 90 LYS A C 1
ATOM 687 O O . LYS A 1 90 ? 12.57 -9.156 -9.594 1 90 90 LYS A O 1
ATOM 692 N N . LYS A 1 91 ? 12.938 -7.125 -8.484 1 89.94 91 LYS A N 1
ATOM 693 C CA . LYS A 1 91 ? 12.688 -7.688 -7.16 1 89.94 91 LYS A CA 1
ATOM 694 C C . LYS A 1 91 ? 11.195 -7.648 -6.816 1 89.94 91 LYS A C 1
ATOM 696 O O . LYS A 1 91 ? 10.742 -8.359 -5.918 1 89.94 91 LYS A O 1
ATOM 701 N N . ARG A 1 92 ? 10.477 -6.75 -7.496 1 89.31 92 ARG A N 1
ATOM 702 C CA . ARG A 1 92 ? 9.039 -6.566 -7.277 1 89.31 92 ARG A CA 1
ATOM 703 C C . ARG A 1 92 ? 8.281 -6.539 -8.602 1 89.31 92 ARG A C 1
ATOM 705 O O . ARG A 1 92 ? 8.812 -6.082 -9.617 1 89.31 92 ARG A O 1
ATOM 712 N N . ILE A 1 93 ? 7.078 -7.008 -8.492 1 90.81 93 ILE A N 1
ATOM 713 C CA . ILE A 1 93 ? 6.258 -6.98 -9.695 1 90.81 93 ILE A CA 1
ATOM 714 C C . ILE A 1 93 ? 4.984 -6.176 -9.438 1 90.81 93 ILE A C 1
ATOM 716 O O . ILE A 1 93 ? 4.508 -6.102 -8.305 1 90.81 93 ILE A O 1
ATOM 720 N N . ASP A 1 94 ? 4.457 -5.547 -10.492 1 88.19 94 ASP A N 1
ATOM 721 C CA . ASP A 1 94 ? 3.248 -4.742 -10.344 1 88.19 94 ASP A CA 1
ATOM 722 C C . ASP A 1 94 ? 1.994 -5.598 -10.516 1 88.19 94 ASP A C 1
ATOM 724 O O . ASP A 1 94 ? 2.088 -6.809 -10.727 1 88.19 94 ASP A O 1
ATOM 728 N N . LEU A 1 95 ? 0.841 -5.039 -10.391 1 88.88 95 LEU A N 1
ATOM 729 C CA . LEU A 1 95 ? -0.439 -5.738 -10.398 1 88.88 95 LEU A CA 1
ATOM 730 C C . LEU A 1 95 ? -0.629 -6.516 -11.695 1 88.88 95 LEU A C 1
ATOM 732 O O . LEU A 1 95 ? -1.087 -7.66 -11.672 1 88.88 95 LEU A O 1
ATOM 736 N N . ASP A 1 96 ? -0.334 -5.867 -12.812 1 90.19 96 ASP A N 1
ATOM 737 C CA . ASP A 1 96 ? -0.452 -6.547 -14.102 1 90.19 96 ASP A CA 1
ATOM 738 C C . ASP A 1 96 ? 0.477 -7.754 -14.172 1 90.19 96 ASP A C 1
ATOM 740 O O . ASP A 1 96 ? 0.071 -8.828 -14.617 1 90.19 96 ASP A O 1
ATOM 744 N N . GLU A 1 97 ? 1.625 -7.547 -13.758 1 93.88 97 GLU A N 1
ATOM 745 C CA . GLU A 1 97 ? 2.602 -8.633 -13.742 1 93.88 97 GLU A CA 1
ATOM 746 C C . GLU A 1 97 ? 2.176 -9.734 -12.781 1 93.88 97 GLU A C 1
ATOM 748 O O . GLU A 1 97 ? 2.424 -10.922 -13.031 1 93.88 97 GLU A O 1
ATOM 753 N N . PHE A 1 98 ? 1.578 -9.289 -11.695 1 95.44 98 PHE A N 1
ATOM 754 C CA . PHE A 1 98 ? 1.055 -10.273 -10.75 1 95.44 98 PHE A CA 1
ATOM 755 C C . PHE A 1 98 ? -0.013 -11.141 -11.406 1 95.44 98 PHE A C 1
ATOM 757 O O . PHE A 1 98 ? -0.028 -12.359 -11.227 1 95.44 98 PHE A O 1
ATOM 764 N N . GLN A 1 99 ? -0.803 -10.547 -12.109 1 95.75 99 GLN A N 1
ATOM 765 C CA . GLN A 1 99 ? -1.795 -11.32 -12.852 1 95.75 99 GLN A CA 1
ATOM 766 C C . GLN A 1 99 ? -1.127 -12.281 -13.836 1 95.75 99 GLN A C 1
ATOM 768 O O . GLN A 1 99 ? -1.562 -13.422 -13.992 1 95.75 99 GLN A O 1
ATOM 773 N N . GLY A 1 100 ? -0.145 -11.836 -14.492 1 96.75 100 GLY A N 1
ATOM 774 C CA . GLY A 1 100 ? 0.639 -12.711 -15.344 1 96.75 100 GLY A CA 1
ATOM 775 C C . GLY A 1 100 ? 1.281 -13.859 -14.594 1 96.75 100 GLY A C 1
ATOM 776 O O . GLY A 1 100 ? 1.321 -14.984 -15.086 1 96.75 100 GLY A O 1
ATOM 777 N N . PHE A 1 101 ? 1.729 -13.539 -13.469 1 97.69 101 PHE A N 1
ATOM 778 C CA . PHE A 1 101 ? 2.324 -14.539 -12.586 1 97.69 101 PHE A CA 1
ATOM 779 C C . PHE A 1 101 ? 1.324 -15.641 -12.258 1 97.69 101 PHE A C 1
ATOM 781 O O . PHE A 1 101 ? 1.654 -16.828 -12.328 1 97.69 101 PHE A O 1
ATOM 788 N N . ILE A 1 102 ? 0.088 -15.297 -11.898 1 97.06 102 ILE A N 1
ATOM 789 C CA . ILE A 1 102 ? -0.951 -16.266 -11.562 1 97.06 102 ILE A CA 1
ATOM 790 C C . ILE A 1 102 ? -1.292 -17.109 -12.789 1 97.06 102 ILE A C 1
ATOM 792 O O . ILE A 1 102 ? -1.476 -18.312 -12.688 1 97.06 102 ILE A O 1
ATOM 796 N N . ARG A 1 103 ? -1.292 -16.453 -13.875 1 96.69 103 ARG A N 1
ATOM 797 C CA . ARG A 1 103 ? -1.556 -17.188 -15.109 1 96.69 103 ARG A CA 1
ATOM 798 C C . ARG A 1 103 ? -0.461 -18.203 -15.398 1 96.69 103 ARG A C 1
ATOM 800 O O . ARG A 1 103 ? -0.75 -19.359 -15.695 1 96.69 103 ARG A O 1
ATOM 807 N N . ALA A 1 104 ? 0.748 -17.781 -15.32 1 97.38 104 ALA A N 1
ATOM 808 C CA . ALA A 1 104 ? 1.887 -18.656 -15.562 1 97.38 104 ALA A CA 1
ATOM 809 C C . ALA A 1 104 ? 1.886 -19.828 -14.578 1 97.38 104 ALA A C 1
ATOM 811 O O . ALA A 1 104 ? 2.139 -20.969 -14.969 1 97.38 104 ALA A O 1
ATOM 812 N N . LEU A 1 105 ? 1.591 -19.578 -13.359 1 96.75 105 LEU A N 1
ATOM 813 C CA . LEU A 1 105 ? 1.568 -20.594 -12.32 1 96.75 105 LEU A CA 1
ATOM 814 C C . LEU A 1 105 ? 0.454 -21.609 -12.57 1 96.75 105 LEU A C 1
ATOM 816 O O . LEU A 1 105 ? 0.679 -22.828 -12.492 1 96.75 105 LEU A O 1
ATOM 820 N N . ALA A 1 106 ? -0.713 -21.094 -12.852 1 96.31 106 ALA A N 1
ATOM 821 C CA . ALA A 1 106 ? -1.86 -21.969 -13.102 1 96.31 106 ALA A CA 1
ATOM 822 C C . ALA A 1 106 ? -1.616 -22.859 -14.312 1 96.31 106 ALA A C 1
ATOM 824 O O . ALA A 1 106 ? -1.889 -24.062 -14.273 1 96.31 106 ALA A O 1
ATOM 825 N N . ILE A 1 107 ? -1.097 -22.359 -15.352 1 95.06 107 ILE A N 1
ATOM 826 C CA . ILE A 1 107 ? -0.839 -23.094 -16.594 1 95.06 107 ILE A CA 1
ATOM 827 C C . ILE A 1 107 ? 0.217 -24.172 -16.344 1 95.06 107 ILE A C 1
ATOM 829 O O . ILE A 1 107 ? 0.089 -25.297 -16.828 1 95.06 107 ILE A O 1
ATOM 833 N N . SER A 1 108 ? 1.204 -23.812 -15.586 1 94.56 108 SER A N 1
ATOM 834 C CA . SER A 1 108 ? 2.299 -24.734 -15.312 1 94.56 108 SER A CA 1
ATOM 835 C C . SER A 1 108 ? 1.809 -25.953 -14.539 1 94.56 108 SER A C 1
ATOM 837 O O . SER A 1 108 ? 2.414 -27.031 -14.609 1 94.56 108 SER A O 1
ATOM 839 N N . LYS A 1 109 ? 0.73 -25.828 -13.82 1 95 109 LYS A N 1
ATOM 840 C CA . LYS A 1 109 ? 0.224 -26.922 -12.992 1 95 109 LYS A CA 1
ATOM 841 C C . LYS A 1 109 ? -1.091 -27.469 -13.539 1 95 109 LYS A C 1
ATOM 843 O O . LYS A 1 109 ? -1.757 -28.266 -12.883 1 95 109 LYS A O 1
ATOM 848 N N . ASP A 1 110 ? -1.427 -27.031 -14.68 1 94.75 110 ASP A N 1
ATOM 849 C CA . ASP A 1 110 ? -2.631 -27.484 -15.375 1 94.75 110 ASP A CA 1
ATOM 850 C C . ASP A 1 110 ? -3.881 -27.203 -14.547 1 94.75 110 ASP A C 1
ATOM 852 O O . ASP A 1 110 ? -4.742 -28.062 -14.398 1 94.75 110 ASP A O 1
ATOM 856 N N . LYS A 1 111 ? -3.914 -26.047 -13.93 1 95.5 111 LYS A N 1
ATOM 857 C CA . LYS A 1 111 ? -5.078 -25.594 -13.164 1 95.5 111 LYS A CA 1
ATOM 858 C C . LYS A 1 111 ? -5.797 -24.453 -13.883 1 95.5 111 LYS A C 1
ATOM 860 O O . LYS A 1 111 ? -5.227 -23.812 -14.758 1 95.5 111 LYS A O 1
ATOM 865 N N . ASP A 1 112 ? -7.027 -24.312 -13.508 1 95.81 112 ASP A N 1
ATOM 866 C CA . ASP A 1 112 ? -7.809 -23.219 -14.062 1 95.81 112 ASP A CA 1
ATOM 867 C C . ASP A 1 112 ? -7.422 -21.891 -13.422 1 95.81 112 ASP A C 1
ATOM 869 O O . ASP A 1 112 ? -7.418 -21.766 -12.195 1 95.81 112 ASP A O 1
ATOM 873 N N . VAL A 1 113 ? -7.098 -20.953 -14.273 1 95.25 113 VAL A N 1
ATOM 874 C CA . VAL A 1 113 ? -6.645 -19.641 -13.82 1 95.25 113 VAL A CA 1
ATOM 875 C C . VAL A 1 113 ? -7.727 -18.984 -12.961 1 95.25 113 VAL A C 1
ATOM 877 O O . VAL A 1 113 ? -7.426 -18.375 -11.93 1 95.25 113 VAL A O 1
ATOM 880 N N . GLU A 1 114 ? -8.914 -19.109 -13.328 1 94.25 114 GLU A N 1
ATOM 881 C CA . GLU A 1 114 ? -10.031 -18.484 -12.617 1 94.25 114 GLU A CA 1
ATOM 882 C C . GLU A 1 114 ? -10.195 -19.078 -11.227 1 94.25 114 GLU A C 1
ATOM 884 O O . GLU A 1 114 ? -10.484 -18.359 -10.266 1 94.25 114 GLU A O 1
ATOM 889 N N . VAL A 1 115 ? -10.055 -20.312 -11.195 1 94.5 115 VAL A N 1
ATOM 890 C CA . VAL A 1 115 ? -10.188 -21 -9.914 1 94.5 115 VAL A CA 1
ATOM 891 C C . VAL A 1 115 ? -9.102 -20.516 -8.953 1 94.5 115 VAL A C 1
ATOM 893 O O . VAL A 1 115 ? -9.375 -20.219 -7.793 1 94.5 115 VAL A O 1
ATOM 896 N N . VAL A 1 116 ? -7.852 -20.469 -9.453 1 95.12 116 VAL A N 1
ATOM 897 C CA . VAL A 1 116 ? -6.734 -20.031 -8.633 1 95.12 116 VAL A CA 1
ATOM 898 C C . VAL A 1 116 ? -6.953 -18.578 -8.195 1 95.12 116 VAL A C 1
ATOM 900 O O . VAL A 1 116 ? -6.77 -18.25 -7.023 1 95.12 116 VAL A O 1
ATOM 903 N N . MET A 1 117 ? -7.387 -17.75 -9.086 1 94.31 117 MET A N 1
ATOM 904 C CA . MET A 1 117 ? -7.625 -16.344 -8.781 1 94.31 117 MET A CA 1
ATOM 905 C C . MET A 1 117 ? -8.742 -16.188 -7.754 1 94.31 117 MET A C 1
ATOM 907 O O . MET A 1 117 ? -8.656 -15.336 -6.863 1 94.31 117 MET A O 1
ATOM 911 N N . ASN A 1 118 ? -9.734 -16.969 -7.922 1 93.12 118 ASN A N 1
ATOM 912 C CA . ASN A 1 118 ? -10.844 -16.922 -6.977 1 93.12 118 ASN A CA 1
ATOM 913 C C . ASN A 1 118 ? -10.406 -17.312 -5.57 1 93.12 118 ASN A C 1
ATOM 915 O O . ASN A 1 118 ? -10.859 -16.734 -4.582 1 93.12 118 ASN A O 1
ATOM 919 N N . LYS A 1 119 ? -9.562 -18.281 -5.477 1 94.25 119 LYS A N 1
ATOM 920 C CA . LYS A 1 119 ? -9.031 -18.688 -4.18 1 94.25 119 LYS A CA 1
ATOM 921 C C . LYS A 1 119 ? -8.227 -17.562 -3.541 1 94.25 119 LYS A C 1
ATOM 923 O O . LYS A 1 119 ? -8.32 -17.328 -2.334 1 94.25 119 LYS A O 1
ATOM 928 N N . ILE A 1 120 ? -7.48 -16.875 -4.332 1 94.25 120 ILE A N 1
ATOM 929 C CA . ILE A 1 120 ? -6.633 -15.781 -3.865 1 94.25 120 ILE A CA 1
ATOM 930 C C . ILE A 1 120 ? -7.496 -14.641 -3.342 1 94.25 120 ILE A C 1
ATOM 932 O O . ILE A 1 120 ? -7.234 -14.094 -2.268 1 94.25 120 ILE A O 1
ATOM 936 N N . LEU A 1 121 ? -8.445 -14.391 -4.062 1 91.06 121 LEU A N 1
ATOM 937 C CA . LEU A 1 121 ? -9.344 -13.312 -3.654 1 91.06 121 LEU A CA 1
ATOM 938 C C . LEU A 1 121 ? -10.117 -13.703 -2.4 1 91.06 121 LEU A C 1
ATOM 940 O O . LEU A 1 121 ? -10.383 -12.859 -1.539 1 91.06 121 LEU A O 1
ATOM 944 N N . ALA A 1 122 ? -10.406 -14.922 -2.35 1 91.12 122 ALA A N 1
ATOM 945 C CA . ALA A 1 122 ? -11.188 -15.422 -1.223 1 91.12 122 ALA A CA 1
ATOM 946 C C . ALA A 1 122 ? -10.367 -15.414 0.064 1 91.12 122 ALA A C 1
ATOM 948 O O . ALA A 1 122 ? -10.922 -15.406 1.163 1 91.12 122 ALA A O 1
ATOM 949 N N . ALA A 1 123 ? -9.07 -15.516 -0.057 1 90.69 123 ALA A N 1
ATOM 950 C CA . ALA A 1 123 ? -8.203 -15.516 1.116 1 90.69 123 ALA A CA 1
ATOM 951 C C . ALA A 1 123 ? -8.359 -14.227 1.911 1 90.69 123 ALA A C 1
ATOM 953 O O . ALA A 1 123 ? -8.086 -14.195 3.115 1 90.69 123 ALA A O 1
ATOM 954 N N . GLY A 1 124 ? -8.68 -13.172 1.155 1 85.12 124 GLY A N 1
ATOM 955 C CA . GLY A 1 124 ? -8.922 -11.906 1.835 1 85.12 124 GLY A CA 1
ATOM 956 C C . GLY A 1 124 ? -7.645 -11.242 2.322 1 85.12 124 GLY A C 1
ATOM 957 O O . GLY A 1 124 ? -6.57 -11.453 1.754 1 85.12 124 GLY A O 1
ATOM 958 N N . ARG A 1 125 ? -7.863 -10.359 3.279 1 74.38 125 ARG A N 1
ATOM 959 C CA . ARG A 1 125 ? -6.758 -9.578 3.826 1 74.38 125 ARG A CA 1
ATOM 960 C C . ARG A 1 125 ? -5.824 -10.461 4.652 1 74.38 125 ARG A C 1
ATOM 962 O O . ARG A 1 125 ? -6.25 -11.461 5.223 1 74.38 125 ARG A O 1
ATOM 969 N N . PRO A 1 126 ? -4.535 -9.953 4.527 1 78.81 126 PRO A N 1
ATOM 970 C CA . PRO A 1 126 ? -3.576 -10.734 5.312 1 78.81 126 PRO A CA 1
ATOM 971 C C . PRO A 1 126 ? -3.986 -10.883 6.773 1 78.81 126 PRO A C 1
ATOM 973 O O . PRO A 1 126 ? -4.477 -9.93 7.379 1 78.81 126 PRO A O 1
ATOM 976 N N . LYS A 1 127 ? -4.285 -11.992 7.16 1 58.34 127 LYS A N 1
ATOM 977 C CA . LYS A 1 127 ? -4.578 -12.227 8.57 1 58.34 127 LYS A CA 1
ATOM 978 C C . LYS A 1 127 ? -3.438 -11.742 9.461 1 58.34 127 LYS A C 1
ATOM 980 O O . LYS A 1 127 ? -2.27 -12.039 9.195 1 58.34 127 LYS A O 1
ATOM 985 N N . ILE A 1 128 ? -3.512 -10.438 9.727 1 50.22 128 ILE A N 1
ATOM 986 C CA . ILE A 1 128 ? -2.506 -9.797 10.57 1 50.22 128 ILE A CA 1
ATOM 987 C C . ILE A 1 128 ? -2.076 -10.758 11.68 1 50.22 128 ILE A C 1
ATOM 989 O O . ILE A 1 128 ? -2.916 -11.273 12.43 1 50.22 128 ILE A O 1
ATOM 993 N N . CYS A 1 129 ? -1.136 -11.5 11.648 1 41.56 129 CYS A N 1
ATOM 994 C CA . CYS A 1 129 ? -0.615 -11.719 12.992 1 41.56 129 CYS A CA 1
ATOM 995 C C . CYS A 1 129 ? -0.367 -10.391 13.695 1 41.56 129 CYS A C 1
ATOM 997 O O . CYS A 1 129 ? 0.344 -9.523 13.18 1 41.56 129 CYS A O 1
ATOM 999 N N . SER A 1 130 ? -1.16 -9.727 14.234 1 34.47 130 SER A N 1
ATOM 1000 C CA . SER A 1 130 ? -1.207 -8.445 14.938 1 34.47 130 SER A CA 1
ATOM 1001 C C . SER A 1 130 ? 0.193 -7.973 15.312 1 34.47 130 SER A C 1
ATOM 1003 O O . SER A 1 130 ? 1.07 -8.789 15.609 1 34.47 130 SER A O 1
ATOM 1005 N N . MET A 1 131 ? 0.754 -6.852 15.07 1 37.22 131 MET A N 1
ATOM 1006 C CA . MET A 1 131 ? 1.746 -6.277 15.969 1 37.22 131 MET A CA 1
ATOM 1007 C C . MET A 1 131 ? 1.556 -6.797 17.391 1 37.22 131 MET A C 1
ATOM 1009 O O . MET A 1 131 ? 2.461 -6.691 18.219 1 37.22 131 MET A O 1
ATOM 1013 N N . SER A 1 132 ? 0.388 -7.059 17.953 1 35.56 132 SER A N 1
ATOM 1014 C CA . SER A 1 132 ? 0.229 -7.758 19.219 1 35.56 132 SER A CA 1
ATOM 1015 C C . SER A 1 132 ? 0.854 -9.148 19.172 1 35.56 132 SER A C 1
ATOM 1017 O O . SER A 1 132 ? 1.398 -9.633 20.156 1 35.56 132 SER A O 1
ATOM 1019 N N . ASP A 1 133 ? 1.048 -9.812 18.141 1 36.88 133 ASP A N 1
ATOM 1020 C CA . ASP A 1 133 ? 1.93 -10.969 18.078 1 36.88 133 ASP A CA 1
ATOM 1021 C C . ASP A 1 133 ? 3.377 -10.555 17.828 1 36.88 133 ASP A C 1
ATOM 1023 O O . ASP A 1 133 ? 4.305 -11.156 18.375 1 36.88 133 ASP A O 1
ATOM 1027 N N . PHE A 1 134 ? 3.682 -9.656 17.109 1 35.94 134 PHE A N 1
ATOM 1028 C CA . PHE A 1 134 ? 5.02 -9.078 17.172 1 35.94 134 PHE A CA 1
ATOM 1029 C C . PHE A 1 134 ? 5.242 -8.375 18.5 1 35.94 134 PHE A C 1
ATOM 1031 O O . PHE A 1 134 ? 6.285 -8.555 19.141 1 35.94 134 PHE A O 1
ATOM 1038 N N . MET A 1 135 ? 4.469 -7.496 18.953 1 35.78 135 MET A N 1
ATOM 1039 C CA . MET A 1 135 ? 4.621 -7.004 20.312 1 35.78 135 MET A CA 1
ATOM 1040 C C . MET A 1 135 ? 4.445 -8.133 21.328 1 35.78 135 MET A C 1
ATOM 1042 O O . MET A 1 135 ? 5.113 -8.156 22.359 1 35.78 135 MET A O 1
ATOM 1046 N N . MET A 1 136 ? 3.732 -9.086 21.172 1 31.42 136 MET A N 1
ATOM 1047 C CA . MET A 1 136 ? 3.709 -10.219 22.094 1 31.42 136 MET A CA 1
ATOM 1048 C C . MET A 1 136 ? 4.965 -11.07 21.938 1 31.42 136 MET A C 1
ATOM 1050 O O . MET A 1 136 ? 5.484 -11.602 22.922 1 31.42 136 MET A O 1
ATOM 1054 N N . LYS A 1 137 ? 5.559 -11.336 20.891 1 33.69 137 LYS A N 1
ATOM 1055 C CA . LYS A 1 137 ? 6.859 -12 20.906 1 33.69 137 LYS A CA 1
ATOM 1056 C C . LYS A 1 137 ? 7.934 -11.086 21.484 1 33.69 137 LYS A C 1
ATOM 1058 O O . LYS A 1 137 ? 8.844 -11.555 22.172 1 33.69 137 LYS A O 1
ATOM 1063 N N . ILE A 1 138 ? 8.039 -9.898 21.219 1 32.47 138 ILE A N 1
ATOM 1064 C CA . ILE A 1 138 ? 9.031 -9.102 21.922 1 32.47 138 ILE A CA 1
ATOM 1065 C C . ILE A 1 138 ? 8.625 -8.961 23.391 1 32.47 138 ILE A C 1
ATOM 1067 O O . ILE A 1 138 ? 9.469 -9.016 24.281 1 32.47 138 ILE A O 1
ATOM 1071 N N . CYS A 1 139 ? 7.422 -8.672 23.734 1 34.84 139 CYS A N 1
ATOM 1072 C CA . CYS A 1 139 ? 7.195 -8.492 25.172 1 34.84 139 CYS A CA 1
ATOM 1073 C C . CYS A 1 139 ? 7.219 -9.836 25.891 1 34.84 139 CYS A C 1
ATOM 1075 O O . CYS A 1 139 ? 7.203 -9.883 27.125 1 34.84 139 CYS A O 1
ATOM 1077 N N . LYS A 1 140 ? 6.875 -10.867 25.312 1 32.59 140 LYS A N 1
ATOM 1078 C CA . LYS A 1 140 ? 7.09 -12.008 26.188 1 32.59 140 LYS A CA 1
ATOM 1079 C C . LYS A 1 140 ? 8.57 -12.203 26.5 1 32.59 140 LYS A C 1
ATOM 1081 O O . LYS A 1 140 ? 8.938 -13.039 27.312 1 32.59 140 LYS A O 1
ATOM 1086 N N . GLY A 1 141 ? 9.5 -11.672 25.672 1 27.09 141 GLY A N 1
ATOM 1087 C CA . GLY A 1 141 ? 10.812 -11.844 26.281 1 27.09 141 GLY A CA 1
ATOM 1088 C C . GLY A 1 141 ? 11.078 -10.859 27.406 1 27.09 141 GLY A C 1
ATOM 1089 O O . GLY A 1 141 ? 12.203 -10.773 27.906 1 27.09 141 GLY A O 1
ATOM 1090 N N . CYS A 1 142 ? 10.188 -9.961 27.641 1 23.67 142 CYS A N 1
ATOM 1091 C CA . CYS A 1 142 ? 10.562 -9.469 28.969 1 23.67 142 CYS A CA 1
ATOM 1092 C C . CYS A 1 142 ? 10.141 -10.445 30.062 1 23.67 142 CYS A C 1
ATOM 1094 O O . CYS A 1 142 ? 9.062 -11.039 29.984 1 23.67 142 CYS A O 1
ATOM 1096 N N . MET B 1 1 ? -12.977 -7.965 72.938 1 26.56 1 MET B N 1
ATOM 1097 C CA . MET B 1 1 ? -12.391 -8.883 71.938 1 26.56 1 MET B CA 1
ATOM 1098 C C . MET B 1 1 ? -13.039 -8.711 70.562 1 26.56 1 MET B C 1
ATOM 1100 O O . MET B 1 1 ? -13.969 -9.445 70.25 1 26.56 1 MET B O 1
ATOM 1104 N N . ASP B 1 2 ? -13.391 -7.492 70.312 1 30.06 2 ASP B N 1
ATOM 1105 C CA . ASP B 1 2 ? -14.211 -6.957 69.25 1 30.06 2 ASP B CA 1
ATOM 1106 C C . ASP B 1 2 ? -13.562 -7.227 67.875 1 30.06 2 ASP B C 1
ATOM 1108 O O . ASP B 1 2 ? -12.367 -6.996 67.688 1 30.06 2 ASP B O 1
ATOM 1112 N N . SER B 1 3 ? -14.023 -8.352 67.25 1 33.72 3 SER B N 1
ATOM 1113 C CA . SER B 1 3 ? -13.781 -8.992 66 1 33.72 3 SER B CA 1
ATOM 1114 C C . SER B 1 3 ? -13.852 -7.984 64.875 1 33.72 3 SER B C 1
ATOM 1116 O O . SER B 1 3 ? -14.914 -7.438 64.562 1 33.72 3 SER B O 1
ATOM 1118 N N . LYS B 1 4 ? -12.82 -7.145 64.812 1 33.22 4 LYS B N 1
ATOM 1119 C CA . LYS B 1 4 ? -12.578 -6.145 63.812 1 33.22 4 LYS B CA 1
ATOM 1120 C C . LYS B 1 4 ? -12.805 -6.73 62.406 1 33.22 4 LYS B C 1
ATOM 1122 O O . LYS B 1 4 ? -12.195 -7.742 62.031 1 33.22 4 LYS B O 1
ATOM 1127 N N . ARG B 1 5 ? -14.109 -6.625 62.031 1 37.75 5 ARG B N 1
ATOM 1128 C CA . ARG B 1 5 ? -14.57 -7.039 60.688 1 37.75 5 ARG B CA 1
ATOM 1129 C C . ARG B 1 5 ? -13.648 -6.508 59.594 1 37.75 5 ARG B C 1
ATOM 1131 O O . ARG B 1 5 ? -13.328 -5.316 59.594 1 37.75 5 ARG B O 1
ATOM 1138 N N . PRO B 1 6 ? -12.742 -7.402 59.094 1 37.12 6 PRO B N 1
ATOM 1139 C CA . PRO B 1 6 ? -11.734 -7.105 58.062 1 37.12 6 PRO B CA 1
ATOM 1140 C C . PRO B 1 6 ? -12.305 -6.344 56.875 1 37.12 6 PRO B C 1
ATOM 1142 O O . PRO B 1 6 ? -13.477 -6.527 56.531 1 37.12 6 PRO B O 1
ATOM 1145 N N . PRO B 1 7 ? -12.008 -5.047 56.812 1 37.03 7 PRO B N 1
ATOM 1146 C CA . PRO B 1 7 ? -12.484 -4.23 55.688 1 37.03 7 PRO B CA 1
ATOM 1147 C C . PRO B 1 7 ? -12.453 -4.977 54.344 1 37.03 7 PRO B C 1
ATOM 1149 O O . PRO B 1 7 ? -11.602 -5.848 54.156 1 37.03 7 PRO B O 1
ATOM 1152 N N . GLY B 1 8 ? -13.594 -5.441 53.875 1 29.92 8 GLY B N 1
ATOM 1153 C CA . GLY B 1 8 ? -13.898 -6.094 52.625 1 29.92 8 GLY B CA 1
ATOM 1154 C C . GLY B 1 8 ? -13.172 -5.473 51.438 1 29.92 8 GLY B C 1
ATOM 1155 O O . GLY B 1 8 ? -12.781 -4.305 51.5 1 29.92 8 GLY B O 1
ATOM 1156 N N . ASN B 1 9 ? -12.305 -6.301 50.781 1 33.09 9 ASN B N 1
ATOM 1157 C CA . ASN B 1 9 ? -11.453 -6.16 49.625 1 33.09 9 ASN B CA 1
ATOM 1158 C C . ASN B 1 9 ? -12.172 -5.414 48.5 1 33.09 9 ASN B C 1
ATOM 1160 O O . ASN B 1 9 ? -13.242 -5.836 48.031 1 33.09 9 ASN B O 1
ATOM 1164 N N . PRO B 1 10 ? -12.023 -4.121 48.438 1 29.5 10 PRO B N 1
ATOM 1165 C CA . PRO B 1 10 ? -12.609 -3.385 47.312 1 29.5 10 PRO B CA 1
ATOM 1166 C C . PRO B 1 10 ? -12.469 -4.121 45.969 1 29.5 10 PRO B C 1
ATOM 1168 O O . PRO B 1 10 ? -11.492 -4.848 45.781 1 29.5 10 PRO B O 1
ATOM 1171 N N . ASP B 1 11 ? -13.555 -4.645 45.469 1 27.48 11 ASP B N 1
ATOM 1172 C CA . ASP B 1 11 ? -13.812 -5.262 44.156 1 27.48 11 ASP B CA 1
ATOM 1173 C C . ASP B 1 11 ? -13.125 -4.496 43.031 1 27.48 11 ASP B C 1
ATOM 1175 O O . ASP B 1 11 ? -13.344 -3.297 42.875 1 27.48 11 ASP B O 1
ATOM 1179 N N . LYS B 1 12 ? -11.82 -4.723 42.906 1 27.31 12 LYS B N 1
ATOM 1180 C CA . LYS B 1 12 ? -11.023 -4.336 41.75 1 27.31 12 LYS B CA 1
ATOM 1181 C C . LYS B 1 12 ? -11.836 -4.449 40.469 1 27.31 12 LYS B C 1
ATOM 1183 O O . LYS B 1 12 ? -12.164 -5.555 40.031 1 27.31 12 LYS B O 1
ATOM 1188 N N . GLU B 1 13 ? -12.812 -3.629 40.312 1 26.52 13 GLU B N 1
ATOM 1189 C CA . GLU B 1 13 ? -13.508 -3.57 39.031 1 26.52 13 GLU B CA 1
ATOM 1190 C C . GLU B 1 13 ? -12.531 -3.609 37.844 1 26.52 13 GLU B C 1
ATOM 1192 O O . GLU B 1 13 ? -11.602 -2.803 37.781 1 26.52 13 GLU B O 1
ATOM 1197 N N . ASN B 1 14 ? -12.172 -4.797 37.5 1 28.34 14 ASN B N 1
ATOM 1198 C CA . ASN B 1 14 ? -11.461 -5.238 36.312 1 28.34 14 ASN B CA 1
ATOM 1199 C C . ASN B 1 14 ? -11.805 -4.371 35.094 1 28.34 14 ASN B C 1
ATOM 1201 O O . ASN B 1 14 ? -12.938 -4.383 34.625 1 28.34 14 ASN B O 1
ATOM 1205 N N . ALA B 1 15 ? -11.391 -3.166 35.094 1 27.25 15 ALA B N 1
ATOM 1206 C CA . ALA B 1 15 ? -11.453 -2.271 33.969 1 27.25 15 ALA B CA 1
ATOM 1207 C C . ALA B 1 15 ? -11.18 -3.031 32.656 1 27.25 15 ALA B C 1
ATOM 1209 O O . ALA B 1 15 ? -10.125 -3.65 32.5 1 27.25 15 ALA B O 1
ATOM 1210 N N . SER B 1 16 ? -12.195 -3.727 32.188 1 26.16 16 SER B N 1
ATOM 1211 C CA . SER B 1 16 ? -12.289 -4.441 30.906 1 26.16 16 SER B CA 1
ATOM 1212 C C . SER B 1 16 ? -11.547 -3.701 29.797 1 26.16 16 SER B C 1
ATOM 1214 O O . SER B 1 16 ? -11.906 -2.572 29.453 1 26.16 16 SER B O 1
ATOM 1216 N N . VAL B 1 17 ? -10.281 -3.74 29.859 1 28.02 17 VAL B N 1
ATOM 1217 C CA . VAL B 1 17 ? -9.422 -3.365 28.734 1 28.02 17 VAL B CA 1
ATOM 1218 C C . VAL B 1 17 ? -10.156 -3.602 27.422 1 28.02 17 VAL B C 1
ATOM 1220 O O . VAL B 1 17 ? -10.602 -4.719 27.141 1 28.02 17 VAL B O 1
ATOM 1223 N N . GLN B 1 18 ? -10.836 -2.631 27.016 1 26.81 18 GLN B N 1
ATOM 1224 C CA . GLN B 1 18 ? -11.516 -2.613 25.719 1 26.81 18 GLN B CA 1
ATOM 1225 C C . GLN B 1 18 ? -10.727 -3.387 24.672 1 26.81 18 GLN B C 1
ATOM 1227 O O . GLN B 1 18 ? -9.531 -3.16 24.5 1 26.81 18 GLN B O 1
ATOM 1232 N N . LYS B 1 19 ? -10.938 -4.707 24.656 1 26.78 19 LYS B N 1
ATOM 1233 C CA . LYS B 1 19 ? -10.461 -5.562 23.578 1 26.78 19 LYS B CA 1
ATOM 1234 C C . LYS B 1 19 ? -10.391 -4.793 22.266 1 26.78 19 LYS B C 1
ATOM 1236 O O . LYS B 1 19 ? -11.336 -4.086 21.891 1 26.78 19 LYS B O 1
ATOM 1241 N N . PRO B 1 20 ? -9.266 -4.336 21.984 1 27.56 20 PRO B N 1
ATOM 1242 C CA . PRO B 1 20 ? -9.258 -3.723 20.641 1 27.56 20 PRO B CA 1
ATOM 1243 C C . PRO B 1 20 ? -10.266 -4.363 19.703 1 27.56 20 PRO B C 1
ATOM 1245 O O . PRO B 1 20 ? -10.609 -5.539 19.859 1 27.56 20 PRO B O 1
ATOM 1248 N N . PRO B 1 21 ? -11.266 -3.66 19.219 1 26.98 21 PRO B N 1
ATOM 1249 C CA . PRO B 1 21 ? -12.227 -4.309 18.312 1 26.98 21 PRO B CA 1
ATOM 1250 C C . PRO B 1 21 ? -11.586 -5.375 17.438 1 26.98 21 PRO B C 1
ATOM 1252 O O . PRO B 1 21 ? -10.453 -5.199 16.969 1 26.98 21 PRO B O 1
ATOM 1255 N N . ALA B 1 22 ? -11.781 -6.613 17.641 1 28.94 22 ALA B N 1
ATOM 1256 C CA . ALA B 1 22 ? -11.508 -7.73 16.734 1 28.94 22 ALA B CA 1
ATOM 1257 C C . ALA B 1 22 ? -11.594 -7.301 15.281 1 28.94 22 ALA B C 1
ATOM 1259 O O . ALA B 1 22 ? -12.578 -6.676 14.867 1 28.94 22 ALA B O 1
ATOM 1260 N N . LEU B 1 23 ? -10.594 -6.703 14.703 1 32.06 23 LEU B N 1
ATOM 1261 C CA . LEU B 1 23 ? -10.641 -6.68 13.242 1 32.06 23 LEU B CA 1
ATOM 1262 C C . LEU B 1 23 ? -11.453 -7.852 12.711 1 32.06 23 LEU B C 1
ATOM 1264 O O . LEU B 1 23 ? -11.078 -9.008 12.906 1 32.06 23 LEU B O 1
ATOM 1268 N N . GLU B 1 24 ? -12.648 -7.926 13.016 1 30.8 24 GLU B N 1
ATOM 1269 C CA . GLU B 1 24 ? -13.547 -8.977 12.562 1 30.8 24 GLU B CA 1
ATOM 1270 C C . GLU B 1 24 ? -13.094 -9.547 11.219 1 30.8 24 GLU B C 1
ATOM 1272 O O . GLU B 1 24 ? -12.812 -8.789 10.281 1 30.8 24 GLU B O 1
ATOM 1277 N N . ASP B 1 25 ? -12.18 -10.477 11.117 1 33.72 25 ASP B N 1
ATOM 1278 C CA . ASP B 1 25 ? -12.117 -11.414 10 1 33.72 25 ASP B CA 1
ATOM 1279 C C . ASP B 1 25 ? -13.469 -11.531 9.305 1 33.72 25 ASP B C 1
ATOM 1281 O O . ASP B 1 25 ? -14.195 -12.508 9.5 1 33.72 25 ASP B O 1
ATOM 1285 N N . THR B 1 26 ? -14.297 -10.57 9.5 1 31.19 26 THR B N 1
ATOM 1286 C CA . THR B 1 26 ? -15.523 -10.797 8.742 1 31.19 26 THR B CA 1
ATOM 1287 C C . THR B 1 26 ? -15.211 -11.328 7.352 1 31.19 26 THR B C 1
ATOM 1289 O O . THR B 1 26 ? -14.398 -10.758 6.625 1 31.19 26 THR B O 1
ATOM 1292 N N . GLY B 1 27 ? -15.023 -12.555 7.031 1 35.72 27 GLY B N 1
ATOM 1293 C CA . GLY B 1 27 ? -15.414 -13.18 5.781 1 35.72 27 GLY B CA 1
ATOM 1294 C C . GLY B 1 27 ? -16.359 -12.328 4.949 1 35.72 27 GLY B C 1
ATOM 1295 O O . GLY B 1 27 ? -17.297 -12.844 4.348 1 35.72 27 GLY B O 1
ATOM 1296 N N . SER B 1 28 ? -16.703 -11.25 5.371 1 37.72 28 SER B N 1
ATOM 1297 C CA . SER B 1 28 ? -17.641 -10.461 4.59 1 37.72 28 SER B CA 1
ATOM 1298 C C . SER B 1 28 ? -17.312 -10.516 3.102 1 37.72 28 SER B C 1
ATOM 1300 O O . SER B 1 28 ? -16.156 -10.398 2.715 1 37.72 28 SER B O 1
ATOM 1302 N N . LYS B 1 29 ? -18.047 -11.133 2.369 1 39.81 29 LYS B N 1
ATOM 1303 C CA . LYS B 1 29 ? -18.266 -11.344 0.941 1 39.81 29 LYS B CA 1
ATOM 1304 C C . LYS B 1 29 ? -17.906 -10.094 0.141 1 39.81 29 LYS B C 1
ATOM 1306 O O . LYS B 1 29 ? -18.344 -9.945 -1.006 1 39.81 29 LYS B O 1
ATOM 1311 N N . GLU B 1 30 ? -17.562 -9.047 0.82 1 41.38 30 GLU B N 1
ATOM 1312 C CA . GLU B 1 30 ? -17.406 -7.992 -0.172 1 41.38 30 GLU B CA 1
ATOM 1313 C C . GLU B 1 30 ? -16.312 -8.344 -1.179 1 41.38 30 GLU B C 1
ATOM 1315 O O . GLU B 1 30 ? -15.234 -8.812 -0.798 1 41.38 30 GLU B O 1
ATOM 1320 N N . PRO B 1 31 ? -16.672 -8.453 -2.277 1 49.25 31 PRO B N 1
ATOM 1321 C CA . PRO B 1 31 ? -15.742 -8.734 -3.373 1 49.25 31 PRO B CA 1
ATOM 1322 C C . PRO B 1 31 ? -14.43 -7.969 -3.244 1 49.25 31 PRO B C 1
ATOM 1324 O O . PRO B 1 31 ? -14.438 -6.738 -3.16 1 49.25 31 PRO B O 1
ATOM 1327 N N . GLN B 1 32 ? -13.578 -8.359 -2.383 1 63.53 32 GLN B N 1
ATOM 1328 C CA . GLN B 1 32 ? -12.32 -7.645 -2.246 1 63.53 32 GLN B CA 1
ATOM 1329 C C . GLN B 1 32 ? -11.625 -7.488 -3.596 1 63.53 32 GLN B C 1
ATOM 1331 O O . GLN B 1 32 ? -11.586 -8.43 -4.391 1 63.53 32 GLN B O 1
ATOM 1336 N N . ASP B 1 33 ? -11.445 -6.195 -4.051 1 77.62 33 ASP B N 1
ATOM 1337 C CA . ASP B 1 33 ? -10.781 -5.785 -5.281 1 77.62 33 ASP B CA 1
ATOM 1338 C C . ASP B 1 33 ? -9.32 -6.23 -5.293 1 77.62 33 ASP B C 1
ATOM 1340 O O . ASP B 1 33 ? -8.633 -6.148 -4.273 1 77.62 33 ASP B O 1
ATOM 1344 N N . LEU B 1 34 ? -9.008 -6.914 -6.219 1 85 34 LEU B N 1
ATOM 1345 C CA . LEU B 1 34 ? -7.66 -7.434 -6.395 1 85 34 LEU B CA 1
ATOM 1346 C C . LEU B 1 34 ? -6.621 -6.355 -6.102 1 85 34 LEU B C 1
ATOM 1348 O O . LEU B 1 34 ? -5.605 -6.625 -5.453 1 85 34 LEU B O 1
ATOM 1352 N N . GLU B 1 35 ? -6.934 -5.234 -6.562 1 82.12 35 GLU B N 1
ATOM 1353 C CA . GLU B 1 35 ? -6.004 -4.125 -6.367 1 82.12 35 GLU B CA 1
ATOM 1354 C C . GLU B 1 35 ? -5.805 -3.828 -4.883 1 82.12 35 GLU B C 1
ATOM 1356 O O . GLU B 1 35 ? -4.684 -3.588 -4.434 1 82.12 35 GLU B O 1
ATOM 1361 N N . THR B 1 36 ? -6.852 -3.844 -4.184 1 76.88 36 THR B N 1
ATOM 1362 C CA . THR B 1 36 ? -6.781 -3.572 -2.752 1 76.88 36 THR B CA 1
ATOM 1363 C C . THR B 1 36 ? -5.992 -4.66 -2.033 1 76.88 36 THR B C 1
ATOM 1365 O O . THR B 1 36 ? -5.125 -4.363 -1.208 1 76.88 36 THR B O 1
ATOM 1368 N N . LEU B 1 37 ? -6.273 -5.883 -2.311 1 83.25 37 LEU B N 1
ATOM 1369 C CA . LEU B 1 37 ? -5.555 -6.992 -1.693 1 83.25 37 LEU B CA 1
ATOM 1370 C C . LEU B 1 37 ? -4.082 -6.977 -2.098 1 83.25 37 LEU B C 1
ATOM 1372 O O . LEU B 1 37 ? -3.203 -7.195 -1.261 1 83.25 37 LEU B O 1
ATOM 1376 N N . PHE B 1 38 ? -3.838 -6.699 -3.32 1 86.88 38 PHE B N 1
ATOM 1377 C CA . PHE B 1 38 ? -2.471 -6.594 -3.818 1 86.88 38 PHE B CA 1
ATOM 1378 C C . PHE B 1 38 ? -1.686 -5.551 -3.029 1 86.88 38 PHE B C 1
ATOM 1380 O O . PHE B 1 38 ? -0.574 -5.824 -2.57 1 86.88 38 PHE B O 1
ATOM 1387 N N . ASN B 1 39 ? -2.223 -4.512 -2.871 1 78.5 39 ASN B N 1
ATOM 1388 C CA . ASN B 1 39 ? -1.553 -3.438 -2.143 1 78.5 39 ASN B CA 1
ATOM 1389 C C . ASN B 1 39 ? -1.314 -3.812 -0.684 1 78.5 39 ASN B C 1
ATOM 1391 O O . ASN B 1 39 ? -0.272 -3.482 -0.116 1 78.5 39 ASN B O 1
ATOM 1395 N N . LEU B 1 40 ? -2.266 -4.465 -0.166 1 77.12 40 LEU B N 1
ATOM 1396 C CA . LEU B 1 40 ? -2.143 -4.871 1.229 1 77.12 40 LEU B CA 1
ATOM 1397 C C . LEU B 1 40 ? -1.009 -5.875 1.405 1 77.12 40 LEU B C 1
ATOM 1399 O O . LEU B 1 40 ? -0.166 -5.719 2.291 1 77.12 40 LEU B O 1
ATOM 1403 N N . TYR B 1 41 ? -0.969 -6.852 0.611 1 85.25 41 TYR B N 1
ATOM 1404 C CA . TYR B 1 41 ? 0.067 -7.871 0.719 1 85.25 41 TYR B CA 1
ATOM 1405 C C . TYR B 1 41 ? 1.429 -7.312 0.328 1 85.25 41 TYR B C 1
ATOM 1407 O O . TYR B 1 41 ? 2.455 -7.719 0.875 1 85.25 41 TYR B O 1
ATOM 1415 N N . ALA B 1 42 ? 1.426 -6.402 -0.635 1 83.75 42 ALA B N 1
ATOM 1416 C CA . ALA B 1 42 ? 2.672 -5.793 -1.088 1 83.75 42 ALA B CA 1
ATOM 1417 C C . ALA B 1 42 ? 3.346 -5.016 0.041 1 83.75 42 ALA B C 1
ATOM 1419 O O . ALA B 1 42 ? 4.574 -4.961 0.118 1 83.75 42 ALA B O 1
ATOM 1420 N N . ASN B 1 43 ? 2.586 -4.559 0.854 1 72.44 43 ASN B N 1
ATOM 1421 C CA . ASN B 1 43 ? 3.105 -3.691 1.906 1 72.44 43 ASN B CA 1
ATOM 1422 C C . ASN B 1 43 ? 3.189 -4.422 3.244 1 72.44 43 ASN B C 1
ATOM 1424 O O . ASN B 1 43 ? 3.789 -3.92 4.195 1 72.44 43 ASN B O 1
ATOM 1428 N N . PHE B 1 44 ? 2.539 -5.52 3.17 1 65.94 44 PHE B N 1
ATOM 1429 C CA . PHE B 1 44 ? 2.553 -6.32 4.387 1 65.94 44 PHE B CA 1
ATOM 1430 C C . PHE B 1 44 ? 3.953 -6.848 4.676 1 65.94 44 PHE B C 1
ATOM 1432 O O . PHE B 1 44 ? 4.527 -7.574 3.861 1 65.94 44 PHE B O 1
ATOM 1439 N N . GLY B 1 45 ? 4.574 -6.352 5.75 1 56.59 45 GLY B N 1
ATOM 1440 C CA . GLY B 1 45 ? 5.859 -6.852 6.211 1 56.59 45 GLY B CA 1
ATOM 1441 C C . GLY B 1 45 ? 7.035 -6.211 5.5 1 56.59 45 GLY B C 1
ATOM 1442 O O . GLY B 1 45 ? 8.195 -6.512 5.809 1 56.59 45 GLY B O 1
ATOM 1443 N N . ASP B 1 46 ? 6.789 -5.754 4.266 1 53.06 46 ASP B N 1
ATOM 1444 C CA . ASP B 1 46 ? 7.906 -5.191 3.516 1 53.06 46 ASP B CA 1
ATOM 1445 C C . ASP B 1 46 ? 8.016 -3.686 3.742 1 53.06 46 ASP B C 1
ATOM 1447 O O . ASP B 1 46 ? 7.211 -2.914 3.223 1 53.06 46 ASP B O 1
ATOM 1451 N N . ARG B 1 47 ? 8.578 -3.33 4.762 1 52.38 47 ARG B N 1
ATOM 1452 C CA . ARG B 1 47 ? 8.852 -1.928 5.055 1 52.38 47 ARG B CA 1
ATOM 1453 C C . ARG B 1 47 ? 9.484 -1.232 3.854 1 52.38 47 ARG B C 1
ATOM 1455 O O . ARG B 1 47 ? 9.289 -0.032 3.652 1 52.38 47 ARG B O 1
ATOM 1462 N N . ASP B 1 48 ? 10.195 -1.988 3.178 1 52.97 48 ASP B N 1
ATOM 1463 C CA . ASP B 1 48 ? 10.992 -1.369 2.127 1 52.97 48 ASP B CA 1
ATOM 1464 C C . ASP B 1 48 ? 10.117 -0.916 0.962 1 52.97 48 ASP B C 1
ATOM 1466 O O . ASP B 1 48 ? 10.461 0.035 0.255 1 52.97 48 ASP B O 1
ATOM 1470 N N . GLY B 1 49 ? 9.047 -1.626 0.694 1 51.16 49 GLY B N 1
ATOM 1471 C CA . GLY B 1 49 ? 8.234 -1.322 -0.473 1 51.16 49 GLY B CA 1
ATOM 1472 C C . GLY B 1 49 ? 7.355 -0.101 -0.287 1 51.16 49 GLY B C 1
ATOM 1473 O O . GLY B 1 49 ? 6.711 0.356 -1.232 1 51.16 49 GLY B O 1
ATOM 1474 N N . VAL B 1 50 ? 7.148 0.224 0.963 1 52.19 50 VAL B N 1
ATOM 1475 C CA . VAL B 1 50 ? 6.312 1.409 1.126 1 52.19 50 VAL B CA 1
ATOM 1476 C C . VAL B 1 50 ? 7.066 2.645 0.639 1 52.19 50 VAL B C 1
ATOM 1478 O O . VAL B 1 50 ? 8.047 3.064 1.258 1 52.19 50 VAL B O 1
ATOM 1481 N N . ASN B 1 51 ? 7.008 2.648 -0.624 1 65.06 51 ASN B N 1
ATOM 1482 C CA . ASN B 1 51 ? 7.715 3.766 -1.24 1 65.06 51 ASN B CA 1
ATOM 1483 C C . ASN B 1 51 ? 7.23 5.105 -0.694 1 65.06 51 ASN B C 1
ATOM 1485 O O . ASN B 1 51 ? 7.535 6.156 -1.262 1 65.06 51 ASN B O 1
ATOM 1489 N N . GLY B 1 52 ? 6.715 5.203 0.403 1 81.81 52 GLY B N 1
ATOM 1490 C CA . GLY B 1 52 ? 6.453 6.496 1.017 1 81.81 52 GLY B CA 1
ATOM 1491 C C . GLY B 1 52 ? 5.285 7.23 0.383 1 81.81 52 GLY B C 1
ATOM 1492 O O . GLY B 1 52 ? 4.609 6.691 -0.494 1 81.81 52 GLY B O 1
ATOM 1493 N N . ILE B 1 53 ? 4.926 8.328 0.831 1 86.38 53 ILE B N 1
ATOM 1494 C CA . ILE B 1 53 ? 3.811 9.148 0.371 1 86.38 53 ILE B CA 1
ATOM 1495 C C . ILE B 1 53 ? 4.34 10.469 -0.193 1 86.38 53 ILE B C 1
ATOM 1497 O O . ILE B 1 53 ? 5.312 11.023 0.32 1 86.38 53 ILE B O 1
ATOM 1501 N N . THR B 1 54 ? 3.742 10.891 -1.21 1 90.94 54 THR B N 1
ATOM 1502 C CA . THR B 1 54 ? 4.113 12.164 -1.826 1 90.94 54 THR B CA 1
ATOM 1503 C C . THR B 1 54 ? 3.359 13.32 -1.18 1 90.94 54 THR B C 1
ATOM 1505 O O . THR B 1 54 ? 2.316 13.117 -0.553 1 90.94 54 THR B O 1
ATOM 1508 N N . LEU B 1 55 ? 3.875 14.492 -1.366 1 94.88 55 LEU B N 1
ATOM 1509 C CA . LEU B 1 55 ? 3.213 15.695 -0.875 1 94.88 55 LEU B CA 1
ATOM 1510 C C . LEU B 1 55 ? 1.829 15.844 -1.498 1 94.88 55 LEU B C 1
ATOM 1512 O O . LEU B 1 55 ? 0.885 16.266 -0.827 1 94.88 55 LEU B O 1
ATOM 1516 N N . LYS B 1 56 ? 1.761 15.5 -2.766 1 90.56 56 LYS B N 1
ATOM 1517 C CA . LYS B 1 56 ? 0.48 15.57 -3.465 1 90.56 56 LYS B CA 1
ATOM 1518 C C . LYS B 1 56 ? -0.578 14.727 -2.758 1 90.56 56 LYS B C 1
ATOM 1520 O O . LYS B 1 56 ? -1.695 15.195 -2.525 1 90.56 56 LYS B O 1
ATOM 1525 N N . SER B 1 57 ? -0.24 13.555 -2.414 1 90.12 57 SER B N 1
ATOM 1526 C CA . SER B 1 57 ? -1.151 12.641 -1.733 1 90.12 57 SER B CA 1
ATOM 1527 C C . SER B 1 57 ? -1.475 13.125 -0.326 1 90.12 57 SER B C 1
ATOM 1529 O O . SER B 1 57 ? -2.611 13 0.135 1 90.12 57 SER B O 1
ATOM 1531 N N . ILE B 1 58 ? -0.478 13.719 0.297 1 94.75 58 ILE B N 1
ATOM 1532 C CA . ILE B 1 58 ? -0.674 14.266 1.635 1 94.75 58 ILE B CA 1
ATOM 1533 C C . ILE B 1 58 ? -1.683 15.406 1.58 1 94.75 58 ILE B C 1
ATOM 1535 O O . ILE B 1 58 ? -2.602 15.477 2.4 1 94.75 58 ILE B O 1
ATOM 1539 N N . ASN B 1 59 ? -1.501 16.203 0.658 1 95.06 59 ASN B N 1
ATOM 1540 C CA . ASN B 1 59 ? -2.408 17.328 0.536 1 95.06 59 ASN B CA 1
ATOM 1541 C C . ASN B 1 59 ? -3.844 16.875 0.293 1 95.06 59 ASN B C 1
ATOM 1543 O O . ASN B 1 59 ? -4.785 17.5 0.8 1 95.06 59 ASN B O 1
ATOM 1547 N N . LYS B 1 60 ? -4.094 15.828 -0.503 1 92.56 60 LYS B N 1
ATOM 1548 C CA . LYS B 1 60 ? -5.422 15.258 -0.687 1 92.56 60 LYS B CA 1
ATOM 1549 C C . LYS B 1 60 ? -6.016 14.805 0.646 1 92.56 60 LYS B C 1
ATOM 1551 O O . LYS B 1 60 ? -7.191 15.062 0.927 1 92.56 60 LYS B O 1
ATOM 1556 N N . TRP B 1 61 ? -5.18 14.211 1.346 1 92.31 61 TRP B N 1
ATOM 1557 C CA . TRP B 1 61 ? -5.578 13.711 2.658 1 92.31 61 TRP B CA 1
ATOM 1558 C C . TRP B 1 61 ? -5.941 14.859 3.59 1 92.31 61 TRP B C 1
ATOM 1560 O O . TRP B 1 61 ? -6.992 14.828 4.238 1 92.31 61 TRP B O 1
ATOM 1570 N N . LEU B 1 62 ? -5.07 15.828 3.676 1 96.19 62 LEU B N 1
ATOM 1571 C CA . LEU B 1 62 ? -5.27 16.969 4.578 1 96.19 62 LEU B CA 1
ATOM 1572 C C . LEU B 1 62 ? -6.5 17.766 4.176 1 96.19 62 LEU B C 1
ATOM 1574 O O . LEU B 1 62 ? -7.199 18.312 5.035 1 96.19 62 LEU B O 1
ATOM 1578 N N . ARG B 1 63 ? -6.746 17.781 2.932 1 95 63 ARG B N 1
ATOM 1579 C CA . ARG B 1 63 ? -7.965 18.438 2.475 1 95 63 ARG B CA 1
ATOM 1580 C C . ARG B 1 63 ? -9.203 17.703 2.969 1 95 63 ARG B C 1
ATOM 1582 O O . ARG B 1 63 ? -10.148 18.328 3.467 1 95 63 ARG B O 1
ATOM 1589 N N . GLN B 1 64 ? -9.148 16.438 2.768 1 91.75 64 GLN B N 1
ATOM 1590 C CA . GLN B 1 64 ? -10.266 15.617 3.227 1 91.75 64 GLN B CA 1
ATOM 1591 C C . GLN B 1 64 ? -10.445 15.719 4.738 1 91.75 64 GLN B C 1
ATOM 1593 O O . GLN B 1 64 ? -11.562 15.641 5.242 1 91.75 64 GLN B O 1
ATOM 1598 N N . ALA B 1 65 ? -9.414 15.984 5.445 1 95.12 65 ALA B N 1
ATOM 1599 C CA . ALA B 1 65 ? -9.422 16.078 6.902 1 95.12 65 ALA B CA 1
ATOM 1600 C C . ALA B 1 65 ? -9.773 17.484 7.363 1 95.12 65 ALA B C 1
ATOM 1602 O O . ALA B 1 65 ? -9.797 17.766 8.562 1 95.12 65 ALA B O 1
ATOM 1603 N N . ASN B 1 66 ? -9.93 18.359 6.449 1 95.19 66 ASN B N 1
ATOM 1604 C CA . ASN B 1 66 ? -10.203 19.766 6.734 1 95.19 66 ASN B CA 1
ATOM 1605 C C . ASN B 1 66 ? -9.047 20.422 7.488 1 95.19 66 ASN B C 1
ATOM 1607 O O . ASN B 1 66 ? -9.266 21.234 8.391 1 95.19 66 ASN B O 1
ATOM 1611 N N . VAL B 1 67 ? -7.934 19.984 7.195 1 96.5 67 VAL B N 1
ATOM 1612 C CA . VAL B 1 67 ? -6.727 20.547 7.789 1 96.5 67 VAL B CA 1
ATOM 1613 C C . VAL B 1 67 ? -6.09 21.547 6.82 1 96.5 67 VAL B C 1
ATOM 1615 O O . VAL B 1 67 ? -5.648 22.609 7.23 1 96.5 67 VAL B O 1
ATOM 1618 N N . LEU B 1 68 ? -6 21.188 5.574 1 96.62 68 LEU B N 1
ATOM 1619 C CA . LEU B 1 68 ? -5.512 22.062 4.52 1 96.62 68 LEU B CA 1
ATOM 1620 C C . LEU B 1 68 ? -6.625 22.969 4.008 1 96.62 68 LEU B C 1
ATOM 1622 O O . LEU B 1 68 ? -7.242 22.688 2.979 1 96.62 68 LEU B O 1
ATOM 1626 N N . ASP B 1 69 ? -6.953 23.859 4.777 1 92 69 ASP B N 1
ATOM 1627 C CA . ASP B 1 69 ? -8 24.859 4.516 1 92 69 ASP B CA 1
ATOM 1628 C C . ASP B 1 69 ? -7.539 26.25 4.902 1 92 69 ASP B C 1
ATOM 1630 O O . ASP B 1 69 ? -7.086 26.484 6.027 1 92 69 ASP B O 1
ATOM 1634 N N . PRO B 1 70 ? -7.609 27.156 4.004 1 85.94 70 PRO B N 1
ATOM 1635 C CA . PRO B 1 70 ? -7.211 28.531 4.324 1 85.94 70 PRO B CA 1
ATOM 1636 C C . PRO B 1 70 ? -7.973 29.109 5.516 1 85.94 70 PRO B C 1
ATOM 1638 O O . PRO B 1 70 ? -7.43 29.922 6.262 1 85.94 70 PRO B O 1
ATOM 1641 N N . LYS B 1 71 ? -9.125 28.625 5.691 1 89.94 71 LYS B N 1
ATOM 1642 C CA . LYS B 1 71 ? -9.914 29.094 6.828 1 89.94 71 LYS B CA 1
ATOM 1643 C C . LYS B 1 71 ? -9.328 28.609 8.148 1 89.94 71 LYS B C 1
ATOM 1645 O O . LYS B 1 71 ? -9.469 29.266 9.18 1 89.94 71 LYS B O 1
ATOM 1650 N N . GLU B 1 72 ? -8.672 27.5 8.086 1 88.44 72 GLU B N 1
ATOM 1651 C CA . GLU B 1 72 ? -8.055 26.922 9.273 1 88.44 72 GLU B CA 1
ATOM 1652 C C . GLU B 1 72 ? -6.629 27.422 9.469 1 88.44 72 GLU B C 1
ATOM 1654 O O . GLU B 1 72 ? -5.98 27.109 10.461 1 88.44 72 GLU B O 1
ATOM 1659 N N . GLY B 1 73 ? -6.164 28.188 8.555 1 91.5 73 GLY B N 1
ATOM 1660 C CA . GLY B 1 73 ? -4.863 28.812 8.703 1 91.5 73 GLY B CA 1
ATOM 1661 C C . GLY B 1 73 ? -3.732 28 8.102 1 91.5 73 GLY B C 1
ATOM 1662 O O . GLY B 1 73 ? -2.559 28.297 8.344 1 91.5 73 GLY B O 1
ATOM 1663 N N . ILE B 1 74 ? -4.016 26.891 7.465 1 95.69 74 ILE B N 1
ATOM 1664 C CA . ILE B 1 74 ? -2.992 26.094 6.805 1 95.69 74 ILE B CA 1
ATOM 1665 C C . ILE B 1 74 ? -3.193 26.141 5.289 1 95.69 74 ILE B C 1
ATOM 1667 O O . ILE B 1 74 ? -4.262 25.781 4.789 1 95.69 74 ILE B O 1
ATOM 1671 N N . ALA B 1 75 ? -2.137 26.609 4.629 1 95.5 75 ALA B N 1
ATOM 1672 C CA . ALA B 1 75 ? -2.174 26.688 3.172 1 95.5 75 ALA B CA 1
ATOM 1673 C C . ALA B 1 75 ? -1.206 25.703 2.537 1 95.5 75 ALA B C 1
ATOM 1675 O O . ALA B 1 75 ? -0.407 25.062 3.234 1 95.5 75 ALA B O 1
ATOM 1676 N N . MET B 1 76 ? -1.269 25.609 1.193 1 95.56 76 MET B N 1
ATOM 1677 C CA . MET B 1 76 ? -0.418 24.688 0.457 1 95.56 76 MET B CA 1
ATOM 1678 C C . MET B 1 76 ? 1.056 25.031 0.643 1 95.56 76 MET B C 1
ATOM 1680 O O . MET B 1 76 ? 1.911 24.141 0.641 1 95.56 76 MET B O 1
ATOM 1684 N N . GLU B 1 77 ? 1.341 26.312 0.826 1 95.06 77 GLU B N 1
ATOM 1685 C CA . GLU B 1 77 ? 2.723 26.734 1.036 1 95.06 77 GLU B CA 1
ATOM 1686 C C . GLU B 1 77 ? 3.26 26.219 2.369 1 95.06 77 GLU B C 1
ATOM 1688 O O . GLU B 1 77 ? 4.449 25.906 2.49 1 95.06 77 GLU B O 1
ATOM 1693 N N . ASP B 1 78 ? 2.348 26.234 3.346 1 95.88 78 ASP B N 1
ATOM 1694 C CA . ASP B 1 78 ? 2.732 25.719 4.66 1 95.88 78 ASP B CA 1
ATOM 1695 C C . ASP B 1 78 ? 3.08 24.234 4.602 1 95.88 78 ASP B C 1
ATOM 1697 O O . ASP B 1 78 ? 4.074 23.797 5.188 1 95.88 78 ASP B O 1
ATOM 1701 N N . THR B 1 79 ? 2.289 23.469 3.824 1 97.44 79 THR B N 1
ATOM 1702 C CA . THR B 1 79 ? 2.549 22.031 3.711 1 97.44 79 THR B CA 1
ATOM 1703 C C . THR B 1 79 ? 3.836 21.781 2.93 1 97.44 79 THR B C 1
ATOM 1705 O O . THR B 1 79 ? 4.602 20.875 3.266 1 97.44 79 THR B O 1
ATOM 1708 N N . ALA B 1 80 ? 4.09 22.594 1.915 1 96.94 80 ALA B N 1
ATOM 1709 C CA . ALA B 1 80 ? 5.305 22.453 1.117 1 96.94 80 ALA B CA 1
ATOM 1710 C C . ALA B 1 80 ? 6.551 22.688 1.971 1 96.94 80 ALA B C 1
ATOM 1712 O O . ALA B 1 80 ? 7.531 21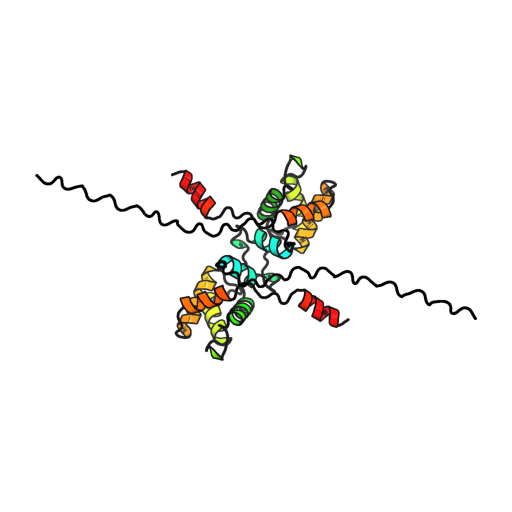.938 1.857 1 96.94 80 ALA B O 1
ATOM 1713 N N . SER B 1 81 ? 6.418 23.594 2.727 1 96.94 81 SER B N 1
ATOM 1714 C CA . SER B 1 81 ? 7.539 23.906 3.605 1 96.94 81 SER B CA 1
ATOM 1715 C C . SER B 1 81 ? 7.785 22.797 4.613 1 96.94 81 SER B C 1
ATOM 1717 O O . SER B 1 81 ? 8.93 22.375 4.809 1 96.94 81 SER B O 1
ATOM 1719 N N . ALA B 1 82 ? 6.777 22.438 5.297 1 97.44 82 ALA B N 1
ATOM 1720 C CA . ALA B 1 82 ? 6.902 21.375 6.289 1 97.44 82 ALA B CA 1
ATOM 1721 C C . ALA B 1 82 ? 7.418 20.078 5.652 1 97.44 82 ALA B C 1
ATOM 1723 O O . ALA B 1 82 ? 8.242 19.375 6.238 1 97.44 82 ALA B O 1
ATOM 1724 N N . PHE B 1 83 ? 7.004 19.797 4.406 1 97.56 83 PHE B N 1
ATOM 1725 C CA . PHE B 1 83 ? 7.441 18.609 3.688 1 97.56 83 PHE B CA 1
ATOM 1726 C C . PHE B 1 83 ? 8.922 18.703 3.342 1 97.56 83 PHE B C 1
ATOM 1728 O O . PHE B 1 83 ? 9.664 17.719 3.5 1 97.56 83 PHE B O 1
ATOM 1735 N N . ALA B 1 84 ? 9.336 19.844 2.9 1 96.75 84 ALA B N 1
ATOM 1736 C CA . ALA B 1 84 ? 10.734 20.047 2.543 1 96.75 84 ALA B CA 1
ATOM 1737 C C . ALA B 1 84 ? 11.641 19.859 3.756 1 96.75 84 ALA B C 1
ATOM 1739 O O . ALA B 1 84 ? 12.766 19.359 3.629 1 96.75 84 ALA B O 1
ATOM 1740 N N . GLU B 1 85 ? 11.172 20.219 4.879 1 96.44 85 GLU B N 1
ATOM 1741 C CA . GLU B 1 85 ? 11.945 20.094 6.113 1 96.44 85 GLU B CA 1
ATOM 1742 C C . GLU B 1 85 ? 12.219 18.641 6.461 1 96.44 85 GLU B C 1
ATOM 1744 O O . GLU B 1 85 ? 13.297 18.312 6.969 1 96.44 85 GLU B O 1
ATOM 1749 N N . VAL B 1 86 ? 11.266 17.844 6.188 1 95.94 86 VAL B N 1
ATOM 1750 C CA . VAL B 1 86 ? 11.375 16.453 6.621 1 95.94 86 VAL B CA 1
ATOM 1751 C C . VAL B 1 86 ? 11.93 15.594 5.484 1 95.94 86 VAL B C 1
ATOM 1753 O O . VAL B 1 86 ? 12.688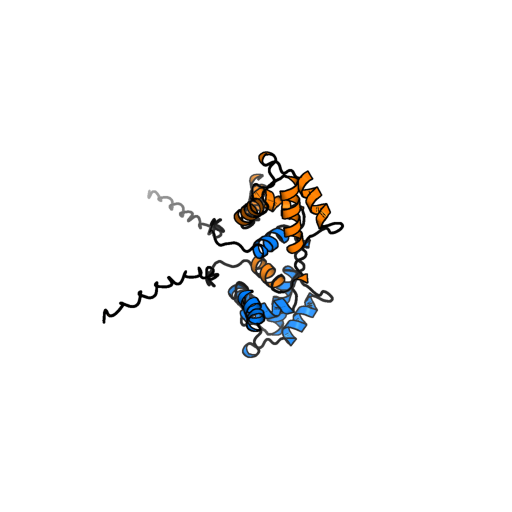 14.648 5.723 1 95.94 86 VAL B O 1
ATOM 1756 N N . ALA B 1 87 ? 11.484 15.984 4.285 1 94.56 87 ALA B N 1
ATOM 1757 C CA . ALA B 1 87 ? 11.859 15.18 3.123 1 94.56 87 ALA B CA 1
ATOM 1758 C C . ALA B 1 87 ? 13.281 15.5 2.67 1 94.56 87 ALA B C 1
ATOM 1760 O O . ALA B 1 87 ? 13.961 14.648 2.096 1 94.56 87 ALA B O 1
ATOM 1761 N N . LYS B 1 88 ? 13.672 16.734 2.938 1 93.69 88 LYS B N 1
ATOM 1762 C CA . LYS B 1 88 ? 14.961 17.188 2.441 1 93.69 88 LYS B CA 1
ATOM 1763 C C . LYS B 1 88 ? 15.039 17.094 0.92 1 93.69 88 LYS B C 1
ATOM 1765 O O . LYS B 1 88 ? 14.398 17.875 0.208 1 93.69 88 LYS B O 1
ATOM 1770 N N . ASP B 1 89 ? 15.602 15.984 0.365 1 92.56 89 ASP B N 1
ATOM 1771 C CA . ASP B 1 89 ? 15.688 15.867 -1.087 1 92.56 89 ASP B CA 1
ATOM 1772 C C . ASP B 1 89 ? 14.875 14.672 -1.59 1 92.56 89 ASP B C 1
ATOM 1774 O O . ASP B 1 89 ? 14.93 14.344 -2.775 1 92.56 89 ASP B O 1
ATOM 1778 N N . LYS B 1 90 ? 14.094 14.18 -0.741 1 89.94 90 LYS B N 1
ATOM 1779 C CA . LYS B 1 90 ? 13.289 13.023 -1.146 1 89.94 90 LYS B CA 1
ATOM 1780 C C . LYS B 1 90 ? 11.953 13.469 -1.742 1 89.94 90 LYS B C 1
ATOM 1782 O O . LYS B 1 90 ? 11.406 14.5 -1.352 1 89.94 90 LYS B O 1
ATOM 1787 N N . LYS B 1 91 ? 11.477 12.594 -2.707 1 89.81 91 LYS B N 1
ATOM 1788 C CA . LYS B 1 91 ? 10.172 12.852 -3.312 1 89.81 91 LYS B CA 1
ATOM 1789 C C . LYS B 1 91 ? 9.047 12.25 -2.471 1 89.81 91 LYS B C 1
ATOM 1791 O O . LYS B 1 91 ? 7.887 12.641 -2.607 1 89.81 91 LYS B O 1
ATOM 1796 N N . ARG B 1 92 ? 9.414 11.234 -1.647 1 89.25 92 ARG B N 1
ATOM 1797 C CA . ARG B 1 92 ? 8.453 10.539 -0.793 1 89.25 92 ARG B CA 1
ATOM 1798 C C . ARG B 1 92 ? 8.984 10.422 0.633 1 89.25 92 ARG B C 1
ATOM 1800 O O . ARG B 1 92 ? 10.188 10.305 0.848 1 89.25 92 ARG B O 1
ATOM 1807 N N . ILE B 1 93 ? 8.016 10.438 1.519 1 90.62 93 ILE B N 1
ATOM 1808 C CA . ILE B 1 93 ? 8.422 10.281 2.912 1 90.62 93 ILE B CA 1
ATOM 1809 C C . ILE B 1 93 ? 7.738 9.047 3.51 1 90.62 93 ILE B C 1
ATOM 1811 O O . ILE B 1 93 ? 6.645 8.672 3.082 1 90.62 93 ILE B O 1
ATOM 1815 N N . ASP B 1 94 ? 8.391 8.43 4.477 1 87.81 94 ASP B N 1
ATOM 1816 C CA . ASP B 1 94 ? 7.836 7.234 5.109 1 87.81 94 ASP B CA 1
ATOM 1817 C C . ASP B 1 94 ? 6.926 7.609 6.277 1 87.81 94 ASP B C 1
ATOM 1819 O O . ASP B 1 94 ? 6.742 8.789 6.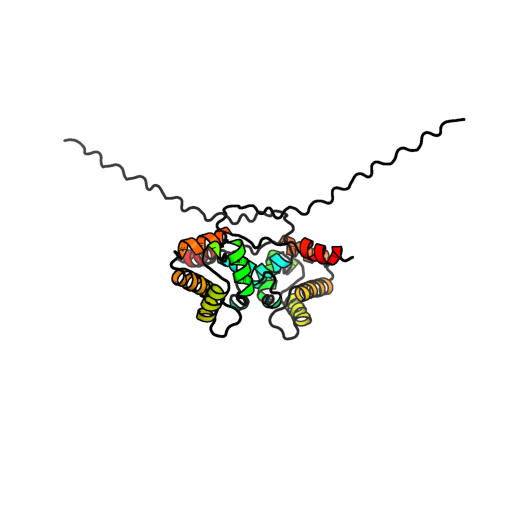574 1 87.81 94 ASP B O 1
ATOM 1823 N N . LEU B 1 95 ? 6.352 6.664 6.93 1 88.38 95 LEU B N 1
ATOM 1824 C CA . LEU B 1 95 ? 5.359 6.863 7.98 1 88.38 95 LEU B CA 1
ATOM 1825 C C . LEU B 1 95 ? 5.938 7.691 9.125 1 88.38 95 LEU B C 1
ATOM 1827 O O . LEU B 1 95 ? 5.273 8.594 9.641 1 88.38 95 LEU B O 1
ATOM 1831 N N . ASP B 1 96 ? 7.137 7.348 9.555 1 89.5 96 ASP B N 1
ATOM 1832 C CA . ASP B 1 96 ? 7.789 8.102 10.617 1 89.5 96 ASP B CA 1
ATOM 1833 C C . ASP B 1 96 ? 8 9.562 10.211 1 89.5 96 ASP B C 1
ATOM 1835 O O . ASP B 1 96 ? 7.734 10.477 10.992 1 89.5 96 ASP B O 1
ATOM 1839 N N . GLU B 1 97 ? 8.469 9.719 9.062 1 93.5 97 GLU B N 1
ATOM 1840 C CA . GLU B 1 97 ? 8.68 11.062 8.539 1 93.5 97 GLU B CA 1
ATOM 1841 C C . GLU B 1 97 ? 7.359 11.82 8.406 1 93.5 97 GLU B C 1
ATOM 1843 O O . GLU B 1 97 ? 7.309 13.031 8.602 1 93.5 97 GLU B O 1
ATOM 1848 N N . PHE B 1 98 ? 6.344 11.047 8.023 1 95.06 98 PHE B N 1
ATOM 1849 C CA . PHE B 1 98 ? 5.02 11.648 7.945 1 95.06 98 PHE B CA 1
ATOM 1850 C C . PHE B 1 98 ? 4.578 12.164 9.312 1 95.06 98 PHE B C 1
ATOM 1852 O O . PHE B 1 98 ? 4.027 13.258 9.414 1 95.06 98 PHE B O 1
ATOM 1859 N N . GLN B 1 99 ? 4.828 11.422 10.258 1 95.19 99 GLN B N 1
ATOM 1860 C CA . GLN B 1 99 ? 4.516 11.883 11.609 1 95.19 99 GLN B CA 1
ATOM 1861 C C . GLN B 1 99 ? 5.316 13.133 11.961 1 95.19 99 GLN B C 1
ATOM 1863 O O . GLN B 1 99 ? 4.789 14.055 12.586 1 95.19 99 GLN B O 1
ATOM 1868 N N . GLY B 1 100 ? 6.539 13.156 11.586 1 96.56 100 GLY B N 1
ATOM 1869 C CA . GLY B 1 100 ? 7.344 14.352 11.75 1 96.56 100 GLY B CA 1
ATOM 1870 C C . GLY B 1 100 ? 6.797 15.555 11 1 96.56 100 GLY B C 1
ATOM 1871 O O . GLY B 1 100 ? 6.82 16.672 11.5 1 96.56 100 GLY B O 1
ATOM 1872 N N . PHE B 1 101 ? 6.348 15.266 9.852 1 97.56 101 PHE B N 1
ATOM 1873 C CA . PHE B 1 101 ? 5.727 16.281 9.016 1 97.56 101 PHE B CA 1
ATOM 1874 C C . PHE B 1 101 ? 4.527 16.906 9.719 1 97.56 101 PHE B C 1
ATOM 1876 O O . PHE B 1 101 ? 4.383 18.125 9.742 1 97.56 101 PHE B O 1
ATOM 1883 N N . ILE B 1 102 ? 3.637 16.125 10.32 1 96.88 102 ILE B N 1
ATOM 1884 C CA . ILE B 1 102 ? 2.451 16.609 11.016 1 96.88 102 ILE B CA 1
ATOM 1885 C C . ILE B 1 102 ? 2.871 17.438 12.234 1 96.88 102 ILE B C 1
ATOM 1887 O O . ILE B 1 102 ? 2.281 18.484 12.508 1 96.88 102 ILE B O 1
ATOM 1891 N N . ARG B 1 103 ? 3.883 16.984 12.844 1 96.5 103 ARG B N 1
ATOM 1892 C CA . ARG B 1 103 ? 4.395 17.719 13.992 1 96.5 103 ARG B CA 1
ATOM 1893 C C . ARG B 1 103 ? 4.918 19.094 13.578 1 96.5 103 ARG B C 1
ATOM 1895 O O . ARG B 1 103 ? 4.582 20.109 14.195 1 96.5 103 ARG B O 1
ATOM 1902 N N . ALA B 1 104 ? 5.715 19.094 12.578 1 97.19 104 ALA B N 1
ATOM 1903 C CA . ALA B 1 104 ? 6.273 20.359 12.07 1 97.19 104 ALA B CA 1
ATOM 1904 C C . ALA B 1 104 ? 5.172 21.312 11.625 1 97.19 104 ALA B C 1
ATOM 1906 O O . ALA B 1 104 ? 5.234 22.5 11.906 1 97.19 104 ALA B O 1
ATOM 1907 N N . LEU B 1 105 ? 4.184 20.812 10.977 1 96.56 105 LEU B N 1
ATOM 1908 C CA . LEU B 1 105 ? 3.072 21.625 10.477 1 96.56 105 LEU B CA 1
ATOM 1909 C C . LEU B 1 105 ? 2.26 22.203 11.625 1 96.56 105 LEU B C 1
ATOM 1911 O O . LEU B 1 105 ? 1.936 23.391 11.625 1 96.56 105 LEU B O 1
ATOM 1915 N N . ALA B 1 106 ? 1.952 21.344 12.57 1 96.19 106 ALA B N 1
ATOM 1916 C CA . ALA B 1 106 ? 1.164 21.781 13.719 1 96.19 106 ALA B CA 1
ATOM 1917 C C . ALA B 1 106 ? 1.903 22.859 14.508 1 96.19 106 ALA B C 1
ATOM 1919 O O . ALA B 1 106 ? 1.313 23.875 14.898 1 96.19 106 ALA B O 1
ATOM 1920 N N . ILE B 1 107 ? 3.152 22.719 14.734 1 94.88 107 ILE B N 1
ATOM 1921 C CA . ILE B 1 107 ? 3.971 23.641 15.508 1 94.88 107 ILE B CA 1
ATOM 1922 C C . ILE B 1 107 ? 4.066 24.984 14.773 1 94.88 107 ILE B C 1
ATOM 1924 O O . ILE B 1 107 ? 3.975 26.047 15.391 1 94.88 107 ILE B O 1
ATOM 1928 N N . SER B 1 108 ? 4.203 24.891 13.5 1 94.31 108 SER B N 1
ATOM 1929 C CA . SER B 1 108 ? 4.352 26.094 12.695 1 94.31 108 SER B CA 1
ATOM 1930 C C . SER B 1 108 ? 3.094 26.953 12.75 1 94.31 108 SER B C 1
ATOM 1932 O O . SER B 1 108 ? 3.156 28.172 12.562 1 94.31 108 SER B O 1
ATOM 1934 N N . LYS B 1 109 ? 1.966 26.375 13.016 1 94.81 109 LYS B N 1
ATOM 1935 C CA . LYS B 1 109 ? 0.699 27.094 13.023 1 94.81 109 LYS B CA 1
ATOM 1936 C C . LYS B 1 109 ? 0.141 27.203 14.438 1 94.81 109 LYS B C 1
ATOM 1938 O O . LYS B 1 109 ? -0.999 27.641 14.633 1 94.81 109 LYS B O 1
ATOM 1943 N N . ASP B 1 110 ? 0.917 26.844 15.375 1 94.56 110 ASP B N 1
ATOM 1944 C CA . ASP B 1 110 ? 0.565 26.906 16.797 1 94.56 110 ASP B CA 1
ATOM 1945 C C . ASP B 1 110 ? -0.697 26.109 17.094 1 94.56 110 ASP B C 1
ATOM 1947 O O . ASP B 1 110 ? -1.604 26.594 17.766 1 94.56 110 ASP B O 1
ATOM 1951 N N . LYS B 1 111 ? -0.795 24.938 16.469 1 95.38 111 LYS B N 1
ATOM 1952 C CA . LYS B 1 111 ? -1.897 24.016 16.719 1 95.38 111 LYS B CA 1
ATOM 1953 C C . LYS B 1 111 ? -1.427 22.797 17.516 1 95.38 111 LYS B C 1
ATOM 1955 O O . LYS B 1 111 ? -0.23 22.516 17.562 1 95.38 111 LYS B O 1
ATOM 1960 N N . ASP B 1 112 ? -2.375 22.188 18.141 1 95.56 112 ASP B N 1
ATOM 1961 C CA . ASP B 1 112 ? -2.072 20.969 18.875 1 95.56 112 ASP B CA 1
ATOM 1962 C C . ASP B 1 112 ? -1.875 19.781 17.922 1 95.56 112 ASP B C 1
ATOM 1964 O O . ASP B 1 112 ? -2.732 19.516 17.078 1 95.56 112 ASP B O 1
ATOM 1968 N N . VAL B 1 113 ? -0.736 19.141 18.109 1 94.75 113 VAL B N 1
ATOM 1969 C CA . VAL B 1 113 ? -0.372 18.016 17.234 1 94.75 113 VAL B CA 1
ATOM 1970 C C . VAL B 1 113 ? -1.432 16.922 17.328 1 94.75 113 VAL B C 1
ATOM 1972 O O . VAL B 1 113 ? -1.805 16.328 16.312 1 94.75 113 VAL B O 1
ATOM 1975 N N . GLU B 1 114 ? -1.929 16.656 18.453 1 93.75 114 GLU B N 1
ATOM 1976 C CA . GLU B 1 114 ? -2.91 15.602 18.672 1 93.75 114 GLU B CA 1
ATOM 1977 C C . GLU B 1 114 ? -4.223 15.914 17.953 1 93.75 114 GLU B C 1
ATOM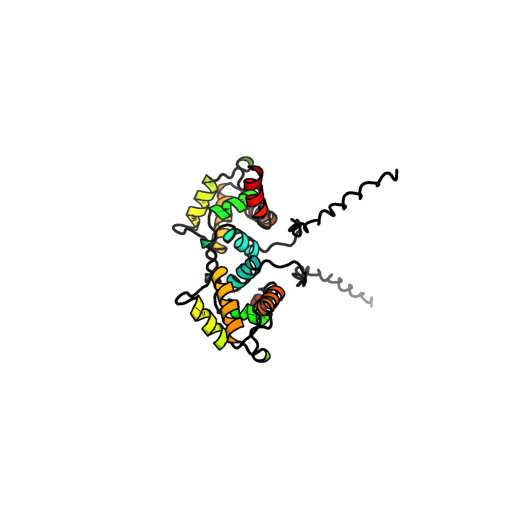 1979 O O . GLU B 1 114 ? -4.863 15.016 17.391 1 93.75 114 GLU B O 1
ATOM 1984 N N . VAL B 1 115 ? -4.57 17.109 18.062 1 93.94 115 VAL B N 1
ATOM 1985 C CA . VAL B 1 115 ? -5.812 17.531 17.406 1 93.94 115 VAL B CA 1
ATOM 1986 C C . VAL B 1 115 ? -5.699 17.344 15.898 1 93.94 115 VAL B C 1
ATOM 1988 O O . VAL B 1 115 ? -6.617 16.812 15.266 1 93.94 115 VAL B O 1
ATOM 1991 N N . VAL B 1 116 ? -4.574 17.766 15.344 1 94.75 116 VAL B N 1
ATOM 1992 C CA . VAL B 1 116 ? -4.363 17.656 13.906 1 94.75 116 VAL B CA 1
ATOM 1993 C C . VAL B 1 116 ? -4.328 16.188 13.508 1 94.75 116 VAL B C 1
ATOM 1995 O O . VAL B 1 116 ? -4.965 15.781 12.523 1 94.75 116 VAL B O 1
ATOM 1998 N N . MET B 1 117 ? -3.67 15.375 14.281 1 93.75 117 MET B N 1
ATOM 1999 C CA . MET B 1 117 ? -3.572 13.945 13.992 1 93.75 117 MET B CA 1
ATOM 2000 C C . MET B 1 117 ? -4.941 13.281 14.078 1 93.75 117 MET B C 1
ATOM 2002 O O . MET B 1 117 ? -5.266 12.406 13.273 1 93.75 117 MET B O 1
ATOM 2006 N N . ASN B 1 118 ? -5.68 13.68 15.039 1 92.81 118 ASN B N 1
ATOM 2007 C CA . ASN B 1 118 ? -7.012 13.117 15.195 1 92.81 118 ASN B CA 1
ATOM 2008 C C . ASN B 1 118 ? -7.91 13.461 14.008 1 92.81 118 ASN B C 1
ATOM 2010 O O . ASN B 1 118 ? -8.719 12.633 13.578 1 92.81 118 ASN B O 1
ATOM 2014 N N . LYS B 1 119 ? -7.785 14.648 13.523 1 93.81 119 LYS B N 1
ATOM 2015 C CA . LYS B 1 119 ? -8.547 15.047 12.344 1 93.81 119 LYS B CA 1
ATOM 2016 C C . LYS B 1 119 ? -8.164 14.203 11.133 1 93.81 119 LYS B C 1
ATOM 2018 O O . LYS B 1 119 ? -9.023 13.805 10.352 1 93.81 119 LYS B O 1
ATOM 2023 N N . ILE B 1 120 ? -6.926 13.938 11 1 94.06 120 ILE B N 1
ATOM 2024 C CA . ILE B 1 120 ? -6.402 13.164 9.883 1 94.06 120 ILE B CA 1
ATOM 2025 C C . ILE B 1 120 ? -6.922 11.727 9.953 1 94.06 120 ILE B C 1
ATOM 2027 O O . ILE B 1 120 ? -7.367 11.172 8.945 1 94.06 120 ILE B O 1
ATOM 2031 N N . LEU B 1 121 ? -6.879 11.258 11.07 1 90.56 121 LEU B N 1
ATOM 2032 C CA . LEU B 1 121 ? -7.363 9.891 11.258 1 90.56 121 LEU B CA 1
ATOM 2033 C C . LEU B 1 121 ? -8.867 9.812 11.047 1 90.56 121 LEU B C 1
ATOM 2035 O O . LEU B 1 121 ? -9.375 8.828 10.516 1 90.56 121 LEU B O 1
ATOM 2039 N N . ALA B 1 122 ? -9.484 10.836 11.43 1 90.69 122 ALA B N 1
ATOM 2040 C CA . ALA B 1 122 ? -10.945 10.875 11.336 1 90.69 122 ALA B CA 1
ATOM 2041 C C . ALA B 1 122 ? -11.391 10.992 9.883 1 90.69 122 ALA B C 1
ATOM 2043 O O . ALA B 1 122 ? -12.531 10.656 9.547 1 90.69 122 ALA B O 1
ATOM 2044 N N . ALA B 1 123 ? -10.555 11.539 9.062 1 90.62 123 ALA B N 1
ATOM 2045 C CA . ALA B 1 123 ? -10.891 11.695 7.648 1 90.62 123 ALA B CA 1
ATOM 2046 C C . ALA B 1 123 ? -11.148 10.344 6.988 1 90.62 123 ALA B C 1
ATOM 2048 O O . ALA B 1 123 ? -11.859 10.266 5.988 1 90.62 123 ALA B O 1
ATOM 2049 N N .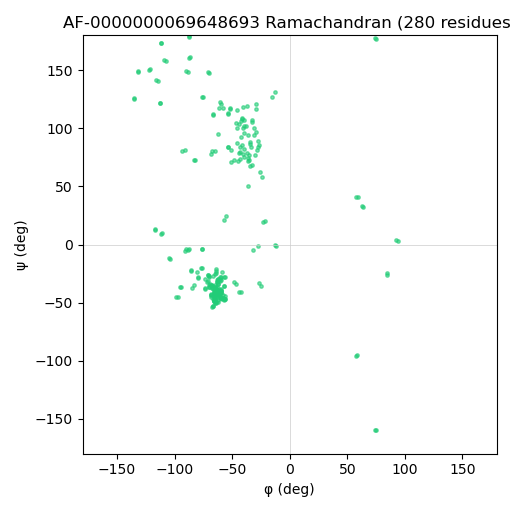 GLY B 1 124 ? -10.445 9.344 7.551 1 84.75 124 GLY B N 1
ATOM 2050 C CA . GLY B 1 124 ? -10.68 8 7.043 1 84.75 124 GLY B CA 1
ATOM 2051 C C . GLY B 1 124 ? -10.055 7.766 5.68 1 84.75 124 GLY B C 1
ATOM 2052 O O . GLY B 1 124 ? -9.062 8.406 5.328 1 84.75 124 GLY B O 1
ATOM 2053 N N . ARG B 1 125 ? -10.609 6.75 5.035 1 74.69 125 ARG B N 1
ATOM 2054 C CA . ARG B 1 125 ? -10.094 6.336 3.732 1 74.69 125 ARG B CA 1
ATOM 2055 C C . ARG B 1 125 ? -10.43 7.363 2.658 1 74.69 125 ARG B C 1
ATOM 2057 O O . ARG B 1 125 ? -11.438 8.07 2.762 1 74.69 125 ARG B O 1
ATOM 2064 N N . PRO B 1 126 ? -9.406 7.352 1.712 1 78.62 126 PRO B N 1
ATOM 2065 C CA . PRO B 1 126 ? -9.664 8.305 0.633 1 78.62 126 PRO B CA 1
ATOM 2066 C C . PRO B 1 126 ? -11.031 8.102 -0.02 1 78.62 126 PRO B C 1
ATOM 2068 O O . PRO B 1 126 ? -11.445 6.961 -0.241 1 78.62 126 PRO B O 1
ATOM 2071 N N . LYS B 1 127 ? -11.82 8.953 0.155 1 58.88 127 LYS B N 1
ATOM 2072 C CA . LYS B 1 127 ? -13.109 8.883 -0.528 1 58.88 127 LYS B CA 1
ATOM 2073 C C . LYS B 1 127 ? -12.922 8.711 -2.033 1 58.88 127 LYS B C 1
ATOM 2075 O O . LYS B 1 127 ? -12.141 9.438 -2.652 1 58.88 127 LYS B O 1
ATOM 2080 N N . ILE B 1 128 ? -12.727 7.445 -2.41 1 50.19 128 ILE B N 1
ATOM 2081 C CA . ILE B 1 128 ? -12.547 7.082 -3.812 1 50.19 128 ILE B CA 1
ATOM 2082 C C . ILE B 1 128 ? -13.406 7.988 -4.695 1 50.19 128 ILE B C 1
ATOM 2084 O O . ILE B 1 128 ? -14.625 8.062 -4.52 1 50.19 128 ILE B O 1
ATOM 2088 N N . CYS B 1 129 ? -13.078 9.047 -5.137 1 41.12 129 CYS B N 1
ATOM 2089 C CA . CYS B 1 129 ? -13.82 9.312 -6.367 1 41.12 129 CYS B CA 1
ATOM 2090 C C . CYS B 1 129 ? -13.727 8.133 -7.324 1 41.12 129 CYS B C 1
ATOM 2092 O O . CYS B 1 129 ? -12.633 7.746 -7.738 1 41.12 129 CYS B O 1
ATOM 2094 N N . SER B 1 130 ? -14.227 7.109 -7.199 1 34.28 130 SER B N 1
ATOM 2095 C CA . SER B 1 130 ? -14.32 5.922 -8.039 1 34.28 130 SER B CA 1
ATOM 2096 C C . SER B 1 130 ? -13.859 6.219 -9.461 1 34.28 130 SER B C 1
ATOM 2098 O O . SER B 1 130 ? -13.992 7.344 -9.945 1 34.28 130 SER B O 1
ATOM 2100 N N . MET B 1 131 ? -13.023 5.52 -10.141 1 38.06 131 MET B N 1
ATOM 2101 C CA . MET B 1 131 ? -13.094 5.5 -11.594 1 38.06 131 MET B CA 1
ATOM 2102 C C . MET B 1 131 ? -14.508 5.773 -12.078 1 38.06 131 MET B C 1
ATOM 2104 O O . MET B 1 131 ? -14.711 6.184 -13.227 1 38.06 131 MET B O 1
ATOM 2108 N N . SER B 1 132 ? -15.617 5.391 -11.43 1 36.06 132 SER B N 1
ATOM 2109 C CA . SER B 1 132 ? -16.969 5.801 -11.812 1 36.06 132 SER B CA 1
ATOM 2110 C C . SER B 1 132 ? -17.156 7.301 -11.609 1 36.06 132 SER B C 1
ATOM 2112 O O . SER B 1 132 ? -17.891 7.945 -12.367 1 36.06 132 SER B O 1
ATOM 2114 N N . ASP B 1 133 ? -16.562 8.016 -10.805 1 37.53 133 ASP B N 1
ATOM 2115 C CA . ASP B 1 133 ? -16.594 9.469 -10.875 1 37.53 133 ASP B CA 1
ATOM 2116 C C . ASP B 1 133 ? -15.562 9.992 -11.883 1 37.53 133 ASP B C 1
ATOM 2118 O O . ASP B 1 133 ? -15.805 10.992 -12.562 1 37.53 133 ASP B O 1
ATOM 2122 N N . PHE B 1 134 ? -14.523 9.477 -12.055 1 35.47 134 PHE B N 1
ATOM 2123 C CA . PHE B 1 134 ? -13.758 9.758 -13.258 1 35.47 134 PHE B CA 1
ATOM 2124 C C . PHE B 1 134 ? -14.523 9.32 -14.5 1 35.47 134 PHE B C 1
ATOM 2126 O O . PHE B 1 134 ? -14.602 10.062 -15.484 1 35.47 134 PHE B O 1
ATOM 2133 N N . MET B 1 135 ? -15.008 8.195 -14.57 1 35.69 135 MET B N 1
ATOM 2134 C CA . MET B 1 135 ? -15.898 7.859 -15.68 1 35.69 135 MET B CA 1
ATOM 2135 C C . MET B 1 135 ? -17.172 8.695 -15.617 1 35.69 135 MET B C 1
ATOM 2137 O O . MET B 1 135 ? -17.703 9.094 -16.656 1 35.69 135 MET B O 1
ATOM 2141 N N . MET B 1 136 ? -17.719 9.047 -14.602 1 32.31 136 MET B N 1
ATOM 2142 C CA . MET B 1 136 ? -18.875 9.922 -14.586 1 32.31 136 MET B CA 1
ATOM 2143 C C . MET B 1 136 ? -18.484 11.359 -14.914 1 32.31 136 MET B C 1
ATOM 2145 O O . MET B 1 136 ? -19.234 12.078 -15.57 1 32.31 136 MET B O 1
ATOM 2149 N N . LYS B 1 137 ? -17.469 11.945 -14.555 1 33.75 137 LYS B N 1
ATOM 2150 C CA . LYS B 1 137 ? -17.109 13.25 -15.094 1 33.75 137 LYS B CA 1
ATOM 2151 C C . LYS B 1 137 ? -16.797 13.172 -16.578 1 33.75 137 LYS B C 1
ATOM 2153 O O . LYS B 1 137 ? -17.078 14.109 -17.328 1 33.75 137 LYS B O 1
ATOM 2158 N N . ILE B 1 138 ? -16.156 12.281 -17.047 1 33.22 138 ILE B N 1
ATOM 2159 C CA . ILE B 1 138 ? -16.078 12.219 -18.5 1 33.22 138 ILE B CA 1
ATOM 2160 C C . ILE B 1 138 ? -17.469 11.992 -19.094 1 33.22 138 ILE B C 1
ATOM 2162 O O . ILE B 1 138 ? -17.812 12.555 -20.141 1 33.22 138 ILE B O 1
ATOM 2166 N N . CYS B 1 139 ? -18.266 11.188 -18.516 1 34.97 139 CYS B N 1
ATOM 2167 C CA . CYS B 1 139 ? -19.531 10.984 -19.234 1 34.97 139 CYS B CA 1
ATOM 2168 C C . CYS B 1 139 ? -20.5 12.125 -18.969 1 34.97 139 CYS B C 1
ATOM 2170 O O . CYS B 1 139 ? -21.578 12.172 -19.562 1 34.97 139 CYS B O 1
ATOM 2172 N N . LYS B 1 140 ? -20.406 12.805 -17.969 1 32.47 140 LYS B N 1
ATOM 2173 C CA . LYS B 1 140 ? -21.359 13.906 -18.047 1 32.47 140 LYS B CA 1
ATOM 2174 C C . LYS B 1 140 ? -21.031 14.844 -19.203 1 32.47 140 LYS B C 1
ATOM 2176 O O . LYS B 1 140 ? -21.828 15.719 -19.547 1 32.47 140 LYS B O 1
ATOM 2181 N N . GLY B 1 141 ? -19.812 14.906 -19.703 1 28.42 141 GLY B N 1
ATOM 2182 C CA . GLY B 1 141 ? -19.75 15.711 -20.906 1 28.42 141 GLY B CA 1
ATOM 2183 C C . GLY B 1 141 ? -20.297 14.992 -22.125 1 28.42 141 GLY B C 1
ATOM 2184 O O . GLY B 1 141 ? -20.188 15.508 -23.25 1 28.42 141 GLY B O 1
ATOM 2185 N N . CYS B 1 142 ? -20.656 13.805 -21.984 1 24.12 142 CYS B N 1
ATOM 2186 C CA . CYS B 1 142 ? -21.406 13.547 -23.203 1 24.12 142 CYS B CA 1
ATOM 2187 C C . CYS B 1 142 ? -22.844 14.047 -23.078 1 24.12 142 CYS B C 1
ATOM 2189 O O . CYS B 1 142 ? -23.453 13.93 -22 1 24.12 142 CYS B O 1
#

pLDDT: mean 70.07, std 27.82, range [23.67, 97.69]

InterPro domains:
  IPR008907 Tubulin polymerization-promoting protein [PF05517] (36-130)
  IPR011992 EF-hand domain pair [SSF47473] (31-128)

Radius of gyration: 25.99 Å; Cα contacts (8 Å, |Δi|>4): 266; chains: 2; bounding box: 78×60×110 Å

Foldseek 3Di:
DPPPPPDPDPPPPVPPPPPPPPPPPPPPPPPPDPVNVVVCVQVVVCLPPCLADALVRVLLLCVLLVNQDVVNVHHSVLLVVLCCVLQVPHRHDHPVSVLSSLVSSCVVRVHDSVVSVVSSVVSPDRPPPDVCNVVVVVVVVD/DPPPPPPPDPPPPPPPPPPPPPPPPPPPPPPPDPVNVVVCVQVVPPQPPCLADALVRVLLLCVLLVNQDVVNVHHSVLLVVLCCVLQVPHRGDHPVSVLSSLVSSCVVRVHDSVVSVVSSVVSDDRPPPDVVVVVVVVVVVD

Secondary structure (DSSP, 8-state):
---------------------------------HHHHHHHHHHSS-STTB--B-HHHHHHHHHHTT-S-GGGT--HHHHHHHHHHHHTT-S-B-HHHHHHHHHHHHHHTT--HHHHHHHHHHH-S-----HHHHHHHHHTT-/---------------------------------HHHHHHHHHHSS-STTB--B-HHHHHHHHHHTT-S-GGGT--HHHHHHHHHHHHTT-S-B-HHHHHHHHHHHHHHTT--HHHHHHHHHHH-S-----HHHHHHHHHHT-

Sequence (284 aa):
MDSKRPPGNPDKENASVQKPPALEDTGSKEPQDLETLFNLYANFGDRDGVNGITLKSINKWLRQANVLDPKEGIAMEDTASAFAEVAKDKKRIDLDEFQGFIRALAISKDKDVEVVMNKILAAGRPKICSMSDFMMKICKGCMDSKRPPGNPDKENASVQKPPALEDTGSKEPQDLETLFNLYANFGDRDGVNGITLKSINKWLRQANVLDPKEGIAMEDTASAFAEVAKDKKRIDLDEFQGFIRALAISKDKDVEVVMNKILAAGRPKICSMSDFMMKICKGC